Protein AF-F1LF42-F1 (afdb_monomer)

Foldseek 3Di:
DFQAAQFPRDTDPDDDDDPSNHDHDPVLVVLCVVLVDQACQAQFPRGSQHSDPSHHPVQVVLCVQQNFFAQQLPPRTSAFGDNDPVPPPDRTHHPVVVVVVVVVVVVPDPDDDDDDDDDDDDDDDDDDDDDDDDDDDDDDDDDDDDDDCPPVVVVVVVVVVVVVVVVVVVVVVVVVVVVVVVVVVVVVVVVVVVVVVVVVVVVVVVVVVVVVVVVVVVVVVVVVVVVVVVVVVVVVVVVVVD

Radius of gyration: 37.33 Å; Cα contacts (8 Å, |Δi|>4): 164; chains: 1; bounding box: 102×42×122 Å

Structure (mmCIF, N/CA/C/O backbone):
data_AF-F1LF42-F1
#
_entry.id   AF-F1LF42-F1
#
loop_
_atom_site.group_PDB
_atom_site.id
_atom_site.type_symbol
_atom_site.label_atom_id
_atom_site.label_alt_id
_atom_site.label_comp_id
_atom_site.label_asym_id
_atom_site.label_entity_id
_atom_site.label_seq_id
_atom_site.pdbx_PDB_ins_code
_atom_site.Cartn_x
_atom_site.Cartn_y
_atom_site.Cartn_z
_atom_site.occupancy
_atom_site.B_iso_or_equiv
_atom_site.auth_seq_id
_atom_site.auth_comp_id
_atom_site.auth_asym_id
_atom_site.auth_atom_id
_atom_site.pdbx_PDB_model_num
ATOM 1 N N . MET A 1 1 ? 29.988 10.144 17.363 1.00 58.31 1 MET A N 1
ATOM 2 C CA . MET A 1 1 ? 28.857 9.301 16.900 1.00 58.31 1 MET A CA 1
ATOM 3 C C . MET A 1 1 ? 28.438 9.807 15.528 1.00 58.31 1 MET A C 1
ATOM 5 O O . MET A 1 1 ? 27.981 10.940 15.426 1.00 58.31 1 MET A O 1
ATOM 9 N N . MET A 1 2 ? 28.605 9.003 14.473 1.00 70.19 2 MET A N 1
ATOM 10 C CA . MET A 1 2 ? 28.358 9.472 13.102 1.00 70.19 2 MET A CA 1
ATOM 11 C C . MET A 1 2 ? 26.888 9.856 12.891 1.00 70.19 2 MET A C 1
ATOM 13 O O . MET A 1 2 ? 25.984 9.060 13.161 1.00 70.19 2 MET A O 1
ATOM 17 N N . LYS A 1 3 ? 26.642 11.074 12.389 1.00 82.00 3 LYS A N 1
ATOM 18 C CA . LYS A 1 3 ? 25.287 11.537 12.059 1.00 82.00 3 LYS A CA 1
ATOM 19 C C . LYS A 1 3 ? 24.794 10.825 10.798 1.00 82.00 3 LYS A C 1
ATOM 21 O O . LYS A 1 3 ? 25.571 10.530 9.891 1.00 82.00 3 LYS A O 1
ATOM 26 N N . LYS A 1 4 ? 23.492 10.549 10.719 1.00 88.19 4 LYS A N 1
ATOM 27 C CA . LYS A 1 4 ? 22.859 9.935 9.541 1.00 88.19 4 LYS A CA 1
ATOM 28 C C . LYS A 1 4 ? 21.969 10.946 8.842 1.00 88.19 4 LYS A C 1
ATOM 30 O O . LYS A 1 4 ? 21.322 11.759 9.488 1.00 88.19 4 LYS A O 1
ATOM 35 N N . CYS A 1 5 ? 21.908 10.860 7.518 1.00 90.88 5 CYS A N 1
ATOM 36 C CA . CYS A 1 5 ? 20.997 11.679 6.735 1.00 90.88 5 CYS A CA 1
ATOM 37 C C . CYS A 1 5 ? 19.534 11.395 7.112 1.00 90.88 5 CYS A C 1
ATOM 39 O O . CYS A 1 5 ? 19.114 10.236 7.055 1.00 90.88 5 CYS A O 1
ATOM 41 N N . CYS A 1 6 ? 18.752 12.443 7.377 1.00 91.00 6 CYS A N 1
ATOM 42 C CA . CYS A 1 6 ? 17.324 12.350 7.700 1.00 91.00 6 CYS A CA 1
ATOM 43 C C . CYS A 1 6 ? 16.498 11.598 6.635 1.00 91.00 6 CYS A C 1
ATOM 45 O O . CYS A 1 6 ? 15.572 10.866 6.974 1.00 91.00 6 CYS A O 1
ATOM 47 N N . TYR A 1 7 ? 16.880 11.689 5.356 1.00 92.69 7 TYR A N 1
ATOM 48 C CA . TYR A 1 7 ? 16.176 11.030 4.253 1.00 92.69 7 TYR A CA 1
ATOM 49 C C . TYR A 1 7 ? 16.710 9.635 3.927 1.00 92.69 7 TYR A C 1
ATOM 51 O O . TYR A 1 7 ? 15.998 8.638 4.031 1.00 92.69 7 TYR A O 1
ATOM 59 N N . CYS A 1 8 ? 17.975 9.523 3.513 1.00 91.19 8 CYS A N 1
ATOM 60 C CA . CYS A 1 8 ? 18.510 8.260 2.991 1.00 91.19 8 CYS A CA 1
ATOM 61 C C . CYS A 1 8 ? 19.268 7.410 4.021 1.00 91.19 8 CYS A C 1
ATOM 63 O O . CYS A 1 8 ? 19.758 6.334 3.664 1.00 91.19 8 CYS A O 1
ATOM 65 N N . ARG A 1 9 ? 19.391 7.896 5.266 1.00 90.38 9 ARG A N 1
ATOM 66 C CA . ARG A 1 9 ? 20.123 7.273 6.383 1.00 90.38 9 ARG A CA 1
ATOM 67 C C . ARG A 1 9 ? 21.600 6.963 6.108 1.00 90.38 9 ARG A C 1
ATOM 69 O O . ARG A 1 9 ? 22.209 6.212 6.863 1.00 90.38 9 ARG A O 1
ATOM 76 N N . SER A 1 10 ? 22.183 7.529 5.048 1.00 87.94 10 SER A N 1
ATOM 77 C CA . SER A 1 10 ? 23.628 7.462 4.810 1.00 87.94 10 SER A CA 1
ATOM 78 C C . SER A 1 10 ? 24.384 8.150 5.942 1.00 87.94 10 SER A C 1
ATOM 80 O O . SER A 1 10 ? 23.940 9.192 6.423 1.00 87.94 10 SER A O 1
ATOM 82 N N . GLU A 1 11 ? 25.522 7.583 6.324 1.00 88.56 11 GLU A N 1
ATOM 83 C CA . GLU A 1 11 ? 26.448 8.183 7.284 1.00 88.56 11 GLU A CA 1
ATOM 84 C C . GLU A 1 11 ? 27.048 9.469 6.712 1.00 88.56 11 GLU A C 1
ATOM 86 O O . GLU A 1 11 ? 27.327 9.563 5.512 1.00 88.56 11 GLU A O 1
ATOM 91 N N . LEU A 1 12 ? 27.194 10.470 7.573 1.00 85.19 12 LEU A N 1
ATOM 92 C CA . LEU A 1 12 ? 27.744 11.775 7.253 1.00 85.19 12 LEU A CA 1
ATOM 93 C C . LEU A 1 12 ? 28.960 12.057 8.139 1.00 85.19 12 LEU A C 1
ATOM 95 O O . LEU A 1 12 ? 28.934 11.700 9.321 1.00 85.19 12 LEU A O 1
ATOM 99 N N . PRO A 1 13 ? 30.005 12.702 7.586 1.00 76.62 13 PRO A N 1
ATOM 100 C CA . PRO A 1 13 ? 31.137 13.157 8.380 1.00 76.62 13 PRO A CA 1
ATOM 101 C C . PRO A 1 13 ? 30.655 14.131 9.460 1.00 76.62 13 PRO A C 1
ATOM 103 O O . PRO A 1 13 ? 29.702 14.889 9.260 1.00 76.62 13 PRO A O 1
ATOM 106 N N . GLU A 1 14 ? 31.292 14.084 10.627 1.00 67.00 14 GLU A N 1
ATOM 107 C CA . GLU A 1 14 ? 30.945 14.938 11.760 1.00 67.00 14 GLU A CA 1
ATOM 108 C C . GLU A 1 14 ? 31.325 16.390 11.451 1.00 67.00 14 GLU A C 1
ATOM 110 O O . GLU A 1 14 ? 32.446 16.823 11.688 1.00 67.00 14 GLU A O 1
ATOM 115 N N . THR A 1 15 ? 30.391 17.165 10.899 1.00 60.66 15 THR A N 1
ATOM 116 C CA . THR A 1 15 ? 30.570 18.612 10.741 1.00 60.66 15 THR A CA 1
ATOM 117 C C . THR A 1 15 ? 29.328 19.373 11.196 1.00 60.66 15 THR A C 1
ATOM 119 O O . THR A 1 15 ? 28.244 19.192 10.641 1.00 60.66 15 THR A O 1
ATOM 122 N N . LYS A 1 16 ? 29.556 20.263 12.172 1.00 53.09 16 LYS A N 1
ATOM 123 C CA . LYS A 1 16 ? 28.692 21.313 12.747 1.00 53.09 16 LYS A CA 1
ATOM 124 C C . LYS A 1 16 ? 27.504 20.884 13.644 1.00 53.09 16 LYS A C 1
ATOM 126 O O . LYS A 1 16 ? 26.869 19.841 13.421 1.00 53.09 16 LYS A O 1
ATOM 131 N N . PRO A 1 17 ? 27.214 21.682 14.698 1.00 50.75 17 PRO A N 1
ATOM 132 C CA . PRO A 1 17 ? 26.093 21.460 15.600 1.00 50.75 17 PRO A CA 1
ATOM 133 C C . PRO A 1 17 ? 24.788 21.723 14.847 1.00 50.75 17 PRO A C 1
ATOM 135 O O . PRO A 1 17 ? 24.639 22.696 14.120 1.00 50.75 17 PRO A O 1
ATOM 138 N N . GLY A 1 18 ? 23.875 20.779 14.976 1.00 56.91 18 GLY A N 1
ATOM 139 C CA . GLY A 1 18 ? 22.596 20.724 14.287 1.00 56.91 18 GLY A CA 1
ATOM 140 C C . GLY A 1 18 ? 21.909 19.473 14.800 1.00 56.91 18 GLY A C 1
ATOM 141 O O . GLY A 1 18 ? 22.574 18.431 14.940 1.00 56.91 18 GLY A O 1
ATOM 142 N N . THR A 1 19 ? 20.641 19.598 15.177 1.00 56.69 19 THR A N 1
ATOM 143 C CA . THR A 1 19 ? 19.849 18.506 15.743 1.00 56.69 19 THR A CA 1
ATOM 144 C C . THR A 1 19 ? 19.821 17.337 14.752 1.00 56.69 19 THR A C 1
ATOM 146 O O . THR A 1 19 ? 19.829 17.522 13.534 1.00 56.69 19 THR A O 1
ATOM 149 N N . ALA A 1 20 ? 19.841 16.097 15.253 1.00 54.75 20 ALA A N 1
ATOM 150 C CA . ALA A 1 20 ? 19.916 14.893 14.414 1.00 54.75 20 ALA A CA 1
ATOM 151 C C . ALA A 1 20 ? 18.760 14.773 13.393 1.00 54.75 20 ALA A C 1
ATOM 153 O O . ALA A 1 20 ? 18.876 14.018 12.428 1.00 54.75 20 ALA A O 1
ATOM 154 N N . ALA A 1 21 ? 17.675 15.529 13.591 1.00 57.28 21 ALA A N 1
ATOM 155 C CA . ALA A 1 21 ? 16.491 15.547 12.742 1.00 57.28 21 ALA A CA 1
ATOM 156 C C . ALA A 1 21 ? 16.676 16.293 11.402 1.00 57.28 21 ALA A C 1
ATOM 158 O O . ALA A 1 21 ? 16.011 15.942 10.431 1.00 57.28 21 ALA A O 1
ATOM 159 N N . GLU A 1 22 ? 17.596 17.260 11.297 1.00 67.75 22 GLU A N 1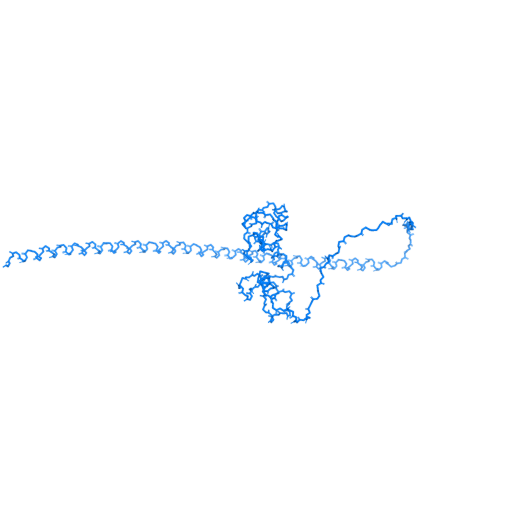
ATOM 160 C CA . GLU A 1 22 ? 17.695 18.135 10.109 1.00 67.75 22 GLU A CA 1
ATOM 161 C C . GLU A 1 22 ? 18.893 17.854 9.199 1.00 67.75 22 GLU A C 1
ATOM 163 O O . GLU A 1 22 ? 19.025 18.432 8.117 1.00 67.75 22 GLU A O 1
ATOM 168 N N . VAL A 1 23 ? 19.789 16.949 9.592 1.00 85.88 23 VAL A N 1
ATOM 169 C CA . VAL A 1 23 ? 21.026 16.747 8.836 1.00 85.88 23 VAL A CA 1
ATOM 170 C C . VAL A 1 23 ? 20.739 16.004 7.525 1.00 85.88 23 VAL A C 1
ATOM 172 O O . VAL A 1 23 ? 20.492 14.798 7.495 1.00 85.88 23 VAL A O 1
ATOM 175 N N . GLN A 1 24 ? 20.798 16.729 6.407 1.00 89.44 24 GLN A N 1
ATOM 176 C CA . GLN A 1 24 ? 20.564 16.224 5.051 1.00 89.44 24 GLN A CA 1
ATOM 177 C C . GLN A 1 24 ? 21.885 16.049 4.282 1.00 89.44 24 GLN A C 1
ATOM 179 O O . GLN A 1 24 ? 22.726 16.946 4.261 1.00 89.44 24 GLN A O 1
ATOM 184 N N . CYS A 1 25 ? 22.061 14.917 3.587 1.00 91.19 25 CYS A N 1
ATOM 185 C CA . CYS A 1 25 ? 23.231 14.694 2.731 1.00 91.19 25 CYS A CA 1
ATOM 186 C C . CYS A 1 25 ? 23.133 15.459 1.405 1.00 91.19 25 CYS A C 1
ATOM 188 O O . CYS A 1 25 ? 22.036 15.646 0.872 1.00 91.19 25 CYS A O 1
ATOM 190 N N . ASP A 1 26 ? 24.275 15.790 0.800 1.00 91.88 26 ASP A N 1
ATOM 191 C CA . ASP A 1 26 ? 24.320 16.523 -0.475 1.00 91.88 26 ASP A CA 1
ATOM 192 C C . ASP A 1 26 ? 23.581 15.807 -1.604 1.00 91.88 26 ASP A C 1
ATOM 194 O O . ASP A 1 26 ? 22.984 16.445 -2.469 1.00 91.88 26 ASP A O 1
ATOM 198 N N . LYS A 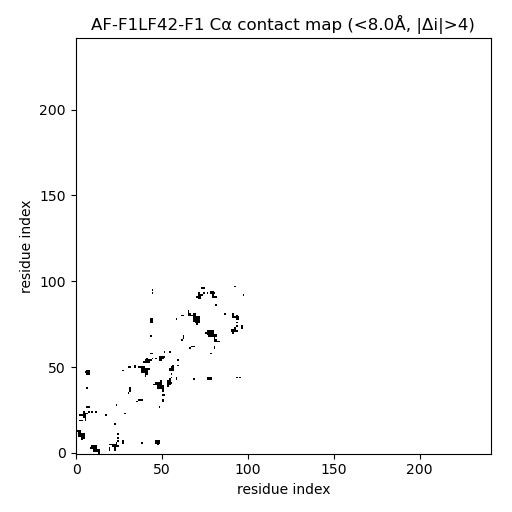1 27 ? 23.551 14.469 -1.585 1.00 92.00 27 LYS A N 1
ATOM 199 C CA . LYS A 1 27 ? 22.787 13.696 -2.570 1.00 92.00 27 LYS A CA 1
ATOM 200 C C . LYS A 1 27 ? 21.286 13.947 -2.446 1.00 92.00 27 LYS A C 1
ATOM 202 O O . LYS A 1 27 ? 20.609 14.089 -3.459 1.00 92.00 27 LYS A O 1
ATOM 207 N N . CYS A 1 28 ? 20.763 14.010 -1.224 1.00 93.00 28 CYS A N 1
ATOM 208 C CA . CYS A 1 28 ? 19.355 14.315 -1.020 1.00 93.00 28 CYS A CA 1
ATOM 209 C C . CYS A 1 28 ? 19.053 15.797 -1.258 1.00 93.00 28 CYS A C 1
ATOM 211 O O . CYS A 1 28 ? 17.999 16.076 -1.813 1.00 93.00 28 CYS A O 1
ATOM 213 N N . LYS A 1 29 ? 19.978 16.718 -0.944 1.00 92.88 29 LYS A N 1
ATOM 214 C CA . LYS A 1 29 ? 19.849 18.144 -1.305 1.00 92.88 29 LYS A CA 1
ATOM 215 C C . LYS A 1 29 ? 19.716 18.326 -2.817 1.00 92.88 29 LYS A C 1
ATOM 217 O O . LYS A 1 29 ? 18.785 18.963 -3.294 1.00 92.88 29 LYS A O 1
ATOM 222 N N . LYS A 1 30 ? 20.600 17.682 -3.589 1.00 93.62 30 LYS A N 1
ATOM 223 C CA . LYS A 1 30 ? 20.549 17.690 -5.061 1.00 93.62 30 LYS A CA 1
ATOM 224 C C . LYS A 1 30 ? 19.258 17.077 -5.602 1.00 93.62 30 LYS A C 1
ATOM 226 O O . LYS A 1 30 ? 18.727 17.570 -6.589 1.00 93.62 30 LYS A O 1
ATOM 231 N N . ASN A 1 31 ? 18.744 16.022 -4.969 1.00 93.50 31 ASN A N 1
ATOM 232 C CA . ASN A 1 31 ? 17.464 15.440 -5.368 1.00 93.50 31 ASN A CA 1
ATOM 233 C C . ASN A 1 31 ? 16.296 16.397 -5.093 1.00 93.50 31 ASN A C 1
ATOM 235 O O . ASN A 1 31 ? 15.478 16.583 -5.983 1.00 93.50 31 ASN A O 1
ATOM 239 N N . GLU A 1 32 ? 16.226 17.037 -3.923 1.00 92.62 32 GLU A N 1
ATOM 240 C CA . GLU A 1 32 ? 15.188 18.046 -3.655 1.00 92.62 32 GLU A CA 1
ATOM 241 C C . GLU A 1 32 ? 15.216 19.174 -4.685 1.00 92.62 32 GLU A C 1
ATOM 243 O O . GLU A 1 32 ? 14.173 19.513 -5.237 1.00 92.62 32 GLU A O 1
ATOM 248 N N . ALA A 1 33 ? 16.406 19.687 -5.014 1.00 92.88 33 ALA A N 1
ATOM 249 C CA . ALA A 1 33 ? 16.566 20.716 -6.038 1.00 92.88 33 ALA A CA 1
ATOM 250 C C . ALA A 1 33 ? 16.142 20.226 -7.434 1.00 92.88 33 ALA A C 1
ATOM 252 O O . ALA A 1 33 ? 15.447 20.933 -8.160 1.00 92.88 33 ALA A O 1
ATOM 253 N N . LYS A 1 34 ? 16.520 18.997 -7.808 1.00 93.25 34 LYS A N 1
ATOM 254 C CA . LYS A 1 34 ? 16.202 18.415 -9.120 1.00 93.25 34 LYS A CA 1
ATOM 255 C C . LYS A 1 34 ? 14.708 18.147 -9.295 1.00 93.25 34 LYS A C 1
ATOM 257 O O . LYS A 1 34 ? 14.159 18.448 -10.348 1.00 93.25 34 LYS A O 1
ATOM 262 N N . TYR A 1 35 ? 14.070 17.548 -8.292 1.00 91.19 35 TYR A N 1
ATOM 263 C CA . TYR A 1 35 ? 12.663 17.141 -8.354 1.00 91.19 35 TYR A CA 1
ATOM 264 C C . TYR A 1 35 ? 11.708 18.214 -7.813 1.00 91.19 35 TYR A C 1
ATOM 266 O O . TYR A 1 35 ? 10.501 17.997 -7.813 1.00 91.19 35 TYR A O 1
ATOM 274 N N . LYS A 1 36 ? 12.246 19.354 -7.354 1.00 90.94 36 LYS A N 1
ATOM 275 C CA . LYS A 1 36 ? 11.518 20.532 -6.855 1.00 90.94 36 LYS A CA 1
ATOM 276 C C . LYS A 1 36 ? 10.430 20.192 -5.826 1.00 90.94 36 LYS A C 1
ATOM 278 O O . LYS A 1 36 ? 9.369 20.805 -5.810 1.00 90.94 36 LYS A O 1
ATOM 283 N N . ARG A 1 37 ? 10.681 19.194 -4.972 1.00 86.94 37 ARG A N 1
ATOM 284 C CA . ARG A 1 37 ? 9.720 18.716 -3.967 1.00 86.94 37 ARG A CA 1
ATOM 285 C C . ARG A 1 37 ? 10.407 18.142 -2.736 1.00 86.94 37 ARG A C 1
ATOM 287 O O . ARG A 1 37 ? 11.504 17.586 -2.834 1.00 86.94 37 ARG A O 1
ATOM 294 N N . LYS A 1 38 ? 9.713 18.198 -1.596 1.00 90.25 38 LYS A N 1
ATOM 295 C CA . LYS A 1 38 ? 10.085 17.433 -0.401 1.00 90.25 38 LYS A CA 1
ATOM 296 C C . LYS A 1 38 ? 9.796 15.941 -0.617 1.00 90.25 38 LYS A C 1
ATOM 298 O O . LYS A 1 38 ? 8.789 15.600 -1.243 1.00 90.25 38 LYS A O 1
ATOM 303 N N . PRO A 1 39 ? 10.683 15.034 -0.172 1.00 94.06 39 PRO A N 1
ATOM 304 C CA . PRO A 1 39 ? 10.478 13.609 -0.372 1.00 94.06 39 PRO A CA 1
ATOM 305 C C . PRO A 1 39 ? 9.337 13.087 0.500 1.00 94.06 39 PRO A C 1
ATOM 307 O O . PRO A 1 39 ? 9.243 13.416 1.679 1.00 94.06 39 PRO A O 1
ATOM 310 N N . THR A 1 40 ? 8.527 12.200 -0.067 1.00 95.56 40 THR A N 1
ATOM 311 C CA . THR A 1 40 ? 7.565 11.393 0.693 1.00 95.56 40 THR A CA 1
ATOM 312 C C . THR A 1 40 ? 8.212 10.079 1.153 1.00 95.56 40 THR A C 1
ATOM 314 O O . THR A 1 40 ? 9.424 9.866 1.001 1.00 95.56 40 THR A O 1
ATOM 317 N N . VAL A 1 41 ? 7.425 9.171 1.730 1.00 96.00 41 VAL A N 1
ATOM 318 C CA . VAL A 1 41 ? 7.887 7.832 2.117 1.00 96.00 41 VAL A CA 1
ATOM 319 C C . VAL A 1 41 ? 7.973 6.924 0.888 1.00 96.00 41 VAL A C 1
ATOM 321 O O . VAL A 1 41 ? 7.048 6.838 0.088 1.00 96.00 41 VAL A O 1
ATOM 324 N N . CYS A 1 42 ? 9.104 6.239 0.725 1.00 96.00 42 CYS A N 1
ATOM 325 C CA . CYS A 1 42 ? 9.316 5.278 -0.354 1.00 96.00 42 CYS A CA 1
ATOM 326 C C . CYS A 1 42 ? 8.456 4.028 -0.152 1.00 96.00 42 CYS A C 1
ATOM 328 O O . CYS A 1 42 ? 8.603 3.355 0.866 1.00 96.00 42 CYS A O 1
ATOM 330 N N . MET A 1 43 ? 7.664 3.652 -1.157 1.00 95.75 43 MET A N 1
ATOM 331 C CA . MET A 1 43 ? 6.791 2.473 -1.102 1.00 95.75 43 MET A CA 1
ATOM 332 C C . MET A 1 43 ? 7.540 1.146 -0.871 1.00 95.75 43 MET A C 1
ATOM 334 O O . MET A 1 43 ? 6.956 0.200 -0.356 1.00 95.75 43 MET A O 1
ATOM 338 N N . TYR A 1 44 ? 8.830 1.064 -1.229 1.00 95.75 44 TYR A N 1
ATOM 339 C CA . TYR A 1 44 ? 9.634 -0.152 -1.049 1.00 95.75 44 TYR A CA 1
ATOM 340 C C . TYR A 1 44 ? 10.429 -0.126 0.253 1.00 95.75 44 TYR A C 1
ATOM 342 O O . TYR A 1 44 ? 10.210 -0.937 1.148 1.00 95.75 44 TYR A O 1
ATOM 350 N N . CYS A 1 45 ? 11.381 0.803 0.376 1.00 94.00 45 CYS A N 1
ATOM 351 C CA . CYS A 1 45 ? 12.299 0.816 1.516 1.00 94.00 45 CYS A CA 1
ATOM 352 C C . CYS A 1 45 ? 11.805 1.621 2.725 1.00 94.00 45 CYS A C 1
ATOM 354 O O . CYS A 1 45 ? 12.542 1.710 3.704 1.00 94.00 45 CYS A O 1
ATOM 356 N N . GLN A 1 46 ? 10.623 2.242 2.641 1.00 95.06 46 GLN A N 1
ATOM 357 C CA . GLN A 1 46 ? 9.990 3.053 3.693 1.00 95.06 46 GLN A CA 1
ATOM 358 C C . GLN A 1 46 ? 10.840 4.216 4.233 1.00 95.06 46 GLN A C 1
ATOM 360 O O . GLN A 1 46 ? 10.540 4.807 5.265 1.00 95.06 46 GLN A O 1
ATOM 365 N N . LEU A 1 47 ? 11.907 4.591 3.526 1.00 93.75 47 LEU A N 1
ATOM 366 C CA . LEU A 1 47 ? 12.670 5.791 3.848 1.00 93.75 47 LEU A CA 1
ATOM 367 C C . LEU A 1 47 ? 11.900 7.038 3.399 1.00 93.75 47 LEU A C 1
ATOM 369 O O . LEU A 1 47 ? 11.319 6.995 2.309 1.00 93.75 47 LEU A O 1
ATOM 373 N N . PRO A 1 48 ? 11.967 8.158 4.144 1.00 94.88 48 PRO A N 1
ATOM 374 C CA . PRO A 1 48 ? 11.423 9.450 3.724 1.00 94.88 48 PRO A CA 1
ATOM 375 C C . PRO A 1 48 ? 12.311 10.061 2.628 1.00 94.88 48 PRO A C 1
ATOM 377 O O . PRO A 1 48 ? 12.969 11.073 2.802 1.00 94.88 48 PRO A O 1
ATOM 380 N N . ALA A 1 49 ? 12.442 9.368 1.503 1.00 95.00 49 ALA A N 1
ATOM 381 C CA . ALA A 1 49 ? 13.366 9.690 0.423 1.00 95.00 49 ALA A CA 1
ATOM 382 C C . ALA A 1 49 ? 12.722 9.473 -0.951 1.00 95.00 49 ALA A C 1
ATOM 384 O O . ALA A 1 49 ? 13.438 9.260 -1.931 1.00 95.00 49 ALA A O 1
ATOM 385 N N . ALA A 1 50 ? 11.390 9.454 -1.036 1.00 96.12 50 ALA A N 1
ATOM 386 C CA . ALA A 1 50 ? 10.673 9.282 -2.288 1.00 96.12 50 ALA A CA 1
ATOM 387 C C . ALA A 1 50 ? 10.623 10.588 -3.080 1.00 96.12 50 ALA A C 1
ATOM 389 O O . ALA A 1 50 ? 9.746 11.434 -2.895 1.00 96.12 50 ALA A O 1
ATOM 390 N N . PHE A 1 51 ? 11.589 10.740 -3.979 1.00 93.31 51 PHE A N 1
ATOM 391 C CA . PHE A 1 51 ? 11.705 11.910 -4.845 1.00 93.31 51 PHE A CA 1
ATOM 392 C C . PHE A 1 51 ? 11.009 11.730 -6.202 1.00 93.31 51 PHE A C 1
ATOM 394 O O . PHE A 1 51 ? 10.735 12.724 -6.860 1.00 93.31 51 PHE A O 1
ATOM 401 N N . LEU A 1 52 ? 10.721 10.488 -6.610 1.00 87.56 52 LEU A N 1
ATOM 402 C CA . LEU A 1 52 ? 10.177 10.153 -7.927 1.00 87.56 52 LEU A CA 1
ATOM 403 C C . LEU A 1 52 ? 9.158 9.014 -7.793 1.00 87.56 52 LEU A C 1
ATOM 405 O O . LEU A 1 52 ? 9.509 7.964 -7.263 1.00 87.56 52 LEU A O 1
ATOM 409 N N . ASP A 1 53 ? 7.916 9.221 -8.233 1.00 86.75 53 ASP A N 1
ATOM 410 C CA . ASP A 1 53 ? 6.862 8.191 -8.325 1.00 86.75 53 ASP A CA 1
ATOM 411 C C . ASP A 1 53 ? 6.702 7.317 -7.070 1.00 86.75 53 ASP A C 1
ATOM 413 O O . ASP A 1 53 ? 6.697 6.088 -7.129 1.00 86.75 53 ASP A O 1
ATOM 417 N N . ASN A 1 54 ? 6.635 7.954 -5.895 1.00 93.94 54 ASN A N 1
ATOM 418 C CA . ASN A 1 54 ? 6.532 7.288 -4.585 1.00 93.94 54 ASN A CA 1
ATOM 419 C C . ASN A 1 54 ? 7.689 6.312 -4.269 1.00 93.94 54 ASN A C 1
ATOM 421 O O . ASN A 1 54 ? 7.616 5.514 -3.334 1.00 93.94 54 ASN A O 1
ATOM 425 N N . LYS A 1 55 ? 8.799 6.399 -5.007 1.00 95.00 55 LYS A N 1
ATOM 426 C CA . LYS A 1 55 ? 10.012 5.594 -4.848 1.00 95.00 55 LYS A CA 1
ATOM 427 C C . LYS A 1 55 ? 11.208 6.501 -4.578 1.00 95.00 55 LYS A C 1
ATOM 429 O O . LYS A 1 55 ? 11.322 7.629 -5.063 1.00 95.00 55 LYS A O 1
ATOM 434 N N . CYS A 1 56 ? 12.157 6.012 -3.785 1.00 94.75 56 CYS A N 1
ATOM 435 C CA . CYS A 1 56 ? 13.443 6.689 -3.673 1.00 94.75 56 CYS A CA 1
ATOM 436 C C . CYS A 1 56 ? 14.284 6.458 -4.931 1.00 94.75 56 CYS A C 1
ATOM 438 O O . CYS A 1 56 ? 14.145 5.432 -5.595 1.00 94.75 56 CYS A O 1
ATOM 440 N N . VAL A 1 57 ? 15.205 7.379 -5.233 1.00 93.31 57 VAL A N 1
ATOM 441 C CA . VAL A 1 57 ? 16.049 7.301 -6.444 1.00 93.31 57 VAL A CA 1
ATOM 442 C C . VAL A 1 57 ? 16.808 5.971 -6.534 1.00 93.31 57 VAL A C 1
ATOM 444 O O . VAL A 1 57 ? 16.957 5.421 -7.619 1.00 93.31 57 VAL A O 1
ATOM 447 N N . TRP A 1 58 ? 17.260 5.423 -5.398 1.00 93.12 58 TRP A N 1
ATOM 448 C CA . TRP A 1 58 ? 17.932 4.120 -5.378 1.00 93.12 58 TRP A CA 1
ATOM 449 C C . TRP A 1 58 ? 16.985 2.976 -5.752 1.00 93.12 58 TRP A C 1
ATOM 451 O O . TRP A 1 58 ? 17.327 2.179 -6.614 1.00 93.12 58 TRP A O 1
ATOM 461 N N . CYS A 1 59 ? 15.797 2.927 -5.145 1.00 94.81 59 CYS A N 1
ATOM 462 C CA . CYS A 1 59 ? 14.791 1.907 -5.433 1.00 94.81 59 CYS A CA 1
ATOM 463 C C . CYS A 1 59 ? 14.320 1.968 -6.891 1.00 94.81 59 CYS A C 1
ATOM 465 O O . CYS A 1 59 ? 14.259 0.937 -7.544 1.00 94.81 59 CYS A O 1
ATOM 467 N N . CYS A 1 60 ? 14.062 3.171 -7.412 1.00 94.81 60 CYS A N 1
ATOM 468 C CA . CYS A 1 60 ? 13.687 3.385 -8.810 1.00 94.81 60 CYS A CA 1
ATOM 469 C C . CYS A 1 60 ? 14.774 2.878 -9.775 1.00 94.81 60 CYS A C 1
ATOM 471 O O . CYS A 1 60 ? 14.488 2.158 -10.727 1.00 94.81 60 CYS A O 1
ATOM 473 N N . TYR A 1 61 ? 16.044 3.203 -9.504 1.00 94.25 61 TYR A N 1
ATOM 474 C CA . TYR A 1 61 ? 17.160 2.717 -10.317 1.00 94.25 61 TYR A CA 1
ATOM 475 C C . TYR A 1 61 ? 17.328 1.195 -10.230 1.00 94.25 61 TYR A C 1
ATOM 477 O O . TYR A 1 61 ? 17.538 0.538 -11.247 1.00 94.25 61 TYR A O 1
ATOM 485 N N . SER A 1 62 ? 17.252 0.631 -9.022 1.00 94.12 62 SER A N 1
ATOM 486 C CA . SER A 1 62 ? 17.386 -0.809 -8.813 1.00 94.12 62 SER A CA 1
ATOM 487 C C . SER A 1 62 ? 16.272 -1.590 -9.490 1.00 94.12 62 SER A C 1
ATOM 489 O O . SER A 1 62 ? 16.572 -2.608 -10.094 1.00 94.12 62 SER A O 1
ATOM 491 N N . GLU A 1 63 ? 15.038 -1.097 -9.459 1.00 94.19 63 GLU A N 1
ATOM 492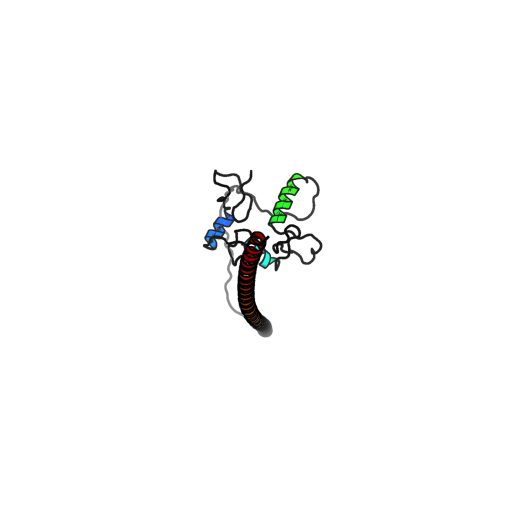 C CA . GLU A 1 63 ? 13.918 -1.726 -10.154 1.00 94.19 63 GLU A CA 1
ATOM 493 C C . GLU A 1 63 ? 14.111 -1.727 -11.670 1.00 94.19 63 GLU A C 1
ATOM 495 O O . GLU A 1 63 ? 13.969 -2.760 -12.314 1.00 94.19 63 GLU A O 1
ATOM 500 N N . ARG A 1 64 ? 14.522 -0.590 -12.244 1.00 93.69 64 ARG A N 1
ATOM 501 C CA . ARG A 1 64 ? 14.784 -0.489 -13.685 1.00 93.69 64 ARG A CA 1
ATOM 502 C C . ARG A 1 64 ? 15.904 -1.420 -14.141 1.00 93.69 64 ARG A C 1
ATOM 504 O O . ARG A 1 64 ? 15.842 -1.954 -15.238 1.00 93.69 64 ARG A O 1
ATOM 511 N N . LYS A 1 65 ? 16.949 -1.568 -13.323 1.00 93.69 65 LYS A N 1
ATOM 512 C CA . LYS A 1 65 ? 18.127 -2.365 -13.679 1.00 93.69 65 LYS A CA 1
ATOM 513 C C . LYS A 1 65 ? 17.947 -3.860 -13.414 1.00 93.69 65 LYS A C 1
ATOM 515 O O . LYS A 1 65 ? 18.452 -4.667 -14.180 1.00 93.69 65 LYS A O 1
ATOM 520 N N . ASN A 1 66 ? 17.303 -4.208 -12.306 1.00 92.00 66 ASN A N 1
ATOM 521 C CA . ASN A 1 66 ? 17.296 -5.567 -11.763 1.00 92.00 66 ASN A CA 1
ATOM 522 C C . ASN A 1 66 ? 15.896 -6.209 -11.765 1.00 92.00 66 ASN A C 1
ATOM 524 O O . ASN A 1 66 ? 15.766 -7.374 -11.407 1.00 92.00 66 ASN A O 1
ATOM 528 N N . GLY A 1 67 ? 14.847 -5.464 -12.115 1.00 91.88 67 GLY A N 1
ATOM 529 C CA . GLY A 1 67 ? 13.464 -5.932 -12.058 1.00 91.88 67 GLY A CA 1
ATOM 530 C C . GLY A 1 67 ? 12.766 -5.664 -10.716 1.00 91.88 67 GLY A C 1
ATOM 531 O O . GLY A 1 67 ? 13.299 -4.961 -9.851 1.00 91.88 67 GLY A O 1
ATOM 532 N N . PRO A 1 68 ? 11.538 -6.186 -10.539 1.00 92.94 68 PRO A N 1
ATOM 533 C CA . PRO A 1 68 ? 10.692 -5.873 -9.391 1.00 92.94 68 PRO A CA 1
ATOM 534 C C . PRO A 1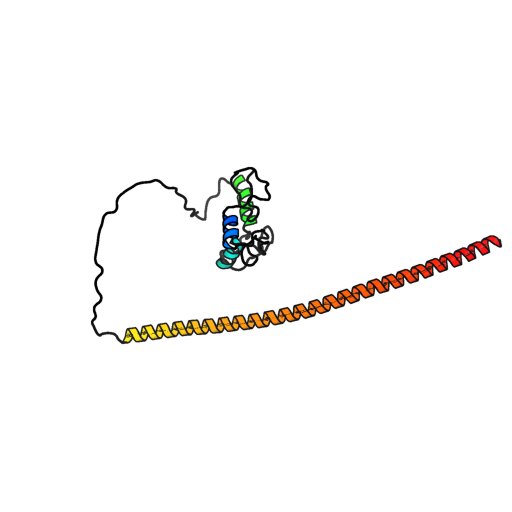 68 ? 11.329 -6.303 -8.058 1.00 92.94 68 PRO A C 1
ATOM 536 O O . PRO A 1 68 ? 12.061 -7.295 -8.001 1.00 92.94 68 PRO A O 1
ATOM 539 N N . PRO A 1 69 ? 11.051 -5.583 -6.956 1.00 95.31 69 PRO A N 1
ATOM 540 C CA . PRO A 1 69 ? 11.606 -5.935 -5.661 1.00 95.31 69 PRO A CA 1
ATOM 541 C C . PRO A 1 69 ? 10.975 -7.212 -5.095 1.00 95.31 69 PRO A C 1
ATOM 543 O O . PRO A 1 69 ? 9.765 -7.426 -5.169 1.00 95.31 69 PRO A O 1
ATOM 546 N N . VAL A 1 70 ? 11.797 -8.006 -4.416 1.00 94.50 70 VAL A N 1
ATOM 547 C CA . VAL A 1 70 ? 11.391 -9.170 -3.624 1.00 94.50 70 VAL A CA 1
ATOM 548 C C . VAL A 1 70 ? 11.548 -8.895 -2.125 1.00 94.50 70 VAL A C 1
ATOM 550 O O . VAL A 1 70 ? 12.108 -7.871 -1.707 1.00 94.50 70 VAL A O 1
ATOM 553 N N . ALA A 1 71 ? 11.021 -9.800 -1.299 1.00 95.69 71 ALA A N 1
ATOM 554 C CA . ALA A 1 71 ? 11.112 -9.702 0.152 1.00 95.69 71 ALA A CA 1
ATOM 555 C C . ALA A 1 71 ? 12.572 -9.796 0.629 1.00 95.69 71 ALA A C 1
ATOM 557 O O . ALA A 1 71 ? 13.314 -10.702 0.259 1.00 95.69 71 ALA A O 1
ATOM 558 N N . CYS A 1 72 ? 12.979 -8.856 1.478 1.00 94.94 72 CYS A N 1
ATOM 559 C CA . CYS A 1 72 ? 14.264 -8.887 2.163 1.00 94.94 72 CYS A CA 1
ATOM 560 C C . CYS A 1 72 ? 14.314 -10.062 3.145 1.00 94.94 72 CYS A C 1
ATOM 562 O O . CYS A 1 72 ? 13.429 -10.187 3.990 1.00 94.94 72 CYS A O 1
ATOM 564 N N . ALA A 1 73 ? 15.378 -10.863 3.118 1.00 94.38 73 ALA A N 1
ATOM 565 C CA . ALA A 1 73 ? 15.528 -11.999 4.025 1.00 94.38 73 ALA A CA 1
ATOM 566 C C . ALA A 1 73 ? 15.516 -11.585 5.512 1.00 94.38 73 ALA A C 1
ATOM 568 O O . ALA A 1 73 ? 14.958 -12.313 6.332 1.00 94.38 73 ALA A O 1
ATOM 569 N N . GLN A 1 74 ? 16.046 -10.397 5.840 1.00 94.38 74 GLN A N 1
ATOM 570 C CA . GLN A 1 74 ? 16.152 -9.894 7.215 1.00 94.38 74 GLN A CA 1
ATOM 571 C C . GLN A 1 74 ? 14.911 -9.114 7.679 1.00 94.38 74 GLN A C 1
ATOM 573 O O . GLN A 1 74 ? 14.303 -9.483 8.674 1.00 94.38 74 GLN A O 1
ATOM 578 N N . CYS A 1 75 ? 14.509 -8.046 6.980 1.00 94.56 75 CYS A N 1
ATOM 579 C CA . CYS A 1 75 ? 13.401 -7.182 7.428 1.00 94.56 75 CYS A CA 1
ATOM 580 C C . CYS A 1 75 ? 12.046 -7.474 6.770 1.00 94.56 75 CYS A C 1
ATOM 582 O O . CYS A 1 75 ? 11.083 -6.759 7.029 1.00 94.56 75 CYS A O 1
ATOM 584 N N . LYS A 1 76 ? 11.975 -8.461 5.869 1.00 95.25 76 LYS A N 1
ATOM 585 C CA . LYS A 1 76 ? 10.772 -8.893 5.130 1.00 95.25 76 LYS A CA 1
ATOM 586 C C . LYS A 1 76 ? 10.108 -7.852 4.214 1.00 95.25 76 LYS A C 1
ATOM 588 O O . LYS A 1 76 ? 9.239 -8.212 3.427 1.00 95.25 76 LYS A O 1
ATOM 593 N N . LEU A 1 77 ? 10.561 -6.596 4.205 1.00 94.88 77 LEU A N 1
ATOM 594 C CA . LEU A 1 77 ? 10.096 -5.580 3.253 1.00 94.88 77 LEU A CA 1
ATOM 595 C C . LEU A 1 77 ? 10.384 -5.986 1.801 1.00 94.88 77 LEU A C 1
ATOM 597 O O . LEU A 1 77 ? 11.485 -6.455 1.499 1.00 94.88 77 LEU A O 1
ATOM 601 N N . LYS A 1 78 ? 9.436 -5.720 0.891 1.00 95.81 78 LYS A N 1
ATOM 602 C CA . LYS A 1 78 ? 9.601 -5.857 -0.570 1.00 95.81 78 LYS A CA 1
ATOM 603 C C . LYS A 1 78 ? 10.515 -4.752 -1.117 1.00 95.81 78 LYS A C 1
ATOM 605 O O . LYS A 1 78 ? 10.064 -3.792 -1.732 1.00 95.81 78 LYS A O 1
ATOM 610 N N . ALA A 1 79 ? 11.808 -4.851 -0.816 1.00 95.62 79 ALA A N 1
ATOM 611 C CA . ALA A 1 79 ? 12.818 -3.831 -1.114 1.00 95.62 79 ALA A CA 1
ATOM 612 C C . ALA A 1 79 ? 14.203 -4.416 -1.445 1.00 95.62 79 ALA A C 1
ATOM 614 O O . ALA A 1 79 ? 15.210 -3.697 -1.417 1.00 95.62 79 ALA A O 1
ATOM 615 N N . ALA A 1 80 ? 14.277 -5.724 -1.684 1.00 94.81 80 ALA A N 1
ATOM 616 C CA . ALA A 1 80 ? 15.484 -6.414 -2.108 1.00 94.81 80 ALA A CA 1
ATOM 617 C C . ALA A 1 80 ? 15.430 -6.641 -3.626 1.00 94.81 80 ALA A C 1
ATOM 619 O O . ALA A 1 80 ? 14.374 -6.954 -4.158 1.00 94.81 80 ALA A O 1
ATOM 620 N N . PHE A 1 81 ? 16.546 -6.452 -4.331 1.00 93.75 81 PHE A N 1
ATOM 621 C CA . PHE A 1 81 ? 16.582 -6.471 -5.800 1.00 93.75 81 PHE A CA 1
ATOM 622 C C . PHE A 1 81 ? 17.584 -7.529 -6.286 1.00 93.75 81 PHE A C 1
ATOM 624 O O . PHE A 1 81 ? 18.790 -7.315 -6.098 1.00 93.75 81 PHE A O 1
ATOM 631 N N . PRO A 1 82 ? 17.125 -8.664 -6.851 1.00 88.50 82 PRO A N 1
ATOM 632 C CA . PRO A 1 82 ? 18.000 -9.744 -7.309 1.00 88.50 82 PRO A CA 1
ATOM 633 C C . PRO A 1 82 ? 18.842 -9.273 -8.495 1.00 88.50 82 PRO A C 1
ATOM 635 O O . PRO A 1 82 ? 18.298 -8.787 -9.474 1.00 88.50 82 PRO A O 1
ATOM 638 N N . LYS A 1 83 ? 20.171 -9.380 -8.420 1.00 82.62 83 LYS A N 1
ATOM 639 C CA . LYS A 1 83 ? 21.050 -8.940 -9.522 1.00 82.62 83 LYS A CA 1
ATOM 640 C C . LYS A 1 83 ? 21.224 -9.988 -10.616 1.00 82.62 83 LYS A C 1
ATOM 642 O O . LYS A 1 83 ? 21.592 -9.629 -11.726 1.00 82.62 83 LYS A O 1
ATOM 647 N N . ASP A 1 84 ? 21.031 -11.254 -10.269 1.00 76.81 84 ASP A N 1
ATOM 648 C CA . ASP A 1 84 ? 21.307 -12.387 -11.138 1.00 76.81 84 ASP A CA 1
ATOM 649 C C . ASP A 1 84 ? 20.283 -13.497 -10.846 1.00 76.81 84 ASP A C 1
ATOM 651 O O . ASP A 1 84 ? 20.143 -13.885 -9.678 1.00 76.81 84 ASP A O 1
ATOM 655 N N . PRO A 1 85 ? 19.560 -14.003 -11.862 1.00 64.75 85 PRO A N 1
ATOM 656 C CA . PRO A 1 85 ? 18.647 -15.131 -11.713 1.00 64.75 85 PRO A CA 1
ATOM 657 C C . PRO A 1 85 ? 19.314 -16.406 -11.187 1.00 64.75 85 PRO A C 1
ATOM 659 O O . PRO A 1 85 ? 18.611 -17.246 -10.635 1.00 64.75 85 PRO A O 1
ATOM 662 N N . SER A 1 86 ? 20.633 -16.559 -11.339 1.00 69.31 86 SER A N 1
ATOM 663 C CA . SER A 1 86 ? 21.391 -17.734 -10.888 1.00 69.31 86 SER A CA 1
ATOM 664 C C . SER A 1 86 ? 21.702 -17.733 -9.387 1.00 69.31 86 SER A C 1
ATOM 666 O O . SER A 1 86 ? 21.982 -18.782 -8.818 1.00 69.31 86 SER A O 1
ATOM 668 N N . GLN A 1 87 ? 21.609 -16.588 -8.700 1.00 65.44 87 GLN A N 1
ATOM 669 C CA . GLN A 1 87 ? 21.916 -16.479 -7.265 1.00 65.44 87 GLN A CA 1
ATOM 670 C C . GLN A 1 87 ? 20.675 -16.604 -6.371 1.00 65.44 87 GLN A C 1
ATOM 672 O O . GLN A 1 87 ? 20.537 -15.868 -5.390 1.00 65.44 87 GLN A O 1
ATOM 677 N N . ARG A 1 88 ? 19.759 -17.524 -6.701 1.00 62.03 88 ARG A N 1
ATOM 678 C CA . ARG A 1 88 ? 18.505 -17.712 -5.945 1.00 62.03 88 ARG A CA 1
ATOM 679 C C . ARG A 1 88 ? 18.712 -18.271 -4.539 1.00 62.03 88 ARG A C 1
ATOM 681 O O . ARG A 1 88 ? 17.901 -17.980 -3.668 1.00 62.03 88 ARG A O 1
ATOM 688 N N . ASP A 1 89 ? 19.811 -18.985 -4.307 1.00 69.19 89 ASP A N 1
ATOM 689 C CA . ASP A 1 89 ? 20.034 -19.700 -3.044 1.00 69.19 89 ASP A CA 1
ATOM 690 C C . ASP A 1 89 ? 20.643 -18.831 -1.935 1.00 69.19 89 ASP A C 1
ATOM 692 O O . ASP A 1 89 ? 20.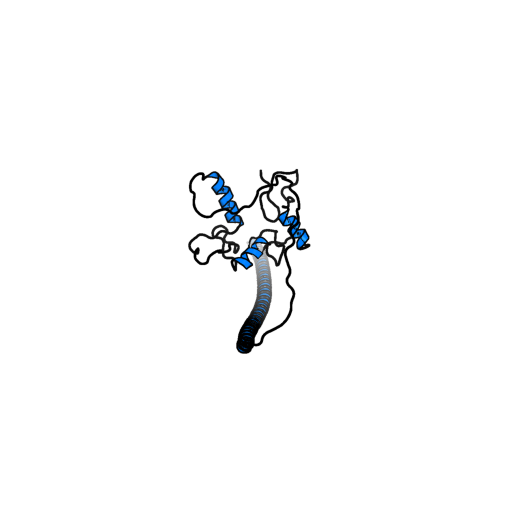743 -19.255 -0.785 1.00 69.19 89 ASP A O 1
ATOM 696 N N . LYS A 1 90 ? 21.051 -17.591 -2.242 1.00 78.12 90 LYS A N 1
ATOM 697 C CA . LYS A 1 90 ? 21.619 -16.682 -1.238 1.00 78.12 90 LYS A CA 1
ATOM 698 C C . LYS A 1 90 ? 20.537 -15.783 -0.638 1.00 78.12 90 LYS A C 1
ATOM 700 O O . LYS A 1 90 ? 19.764 -15.178 -1.385 1.00 78.12 90 LYS A O 1
ATOM 705 N N . PRO A 1 91 ? 20.512 -15.601 0.697 1.00 86.75 91 PRO A N 1
ATOM 706 C CA . PRO A 1 91 ? 19.554 -14.714 1.344 1.00 86.75 91 PRO A CA 1
ATOM 707 C C . PRO A 1 91 ? 19.727 -13.282 0.831 1.00 86.75 91 PRO A C 1
ATOM 709 O O . PRO A 1 91 ? 20.739 -12.619 1.073 1.00 86.75 91 PRO A O 1
ATOM 712 N N . LEU A 1 92 ? 18.720 -12.789 0.111 1.00 91.56 92 LEU A N 1
ATOM 713 C CA . LEU A 1 92 ? 18.776 -11.471 -0.503 1.00 91.56 92 LEU A CA 1
ATOM 714 C C . LEU A 1 92 ? 18.356 -10.383 0.492 1.00 91.56 92 LEU A C 1
ATOM 716 O O . LEU A 1 92 ? 17.249 -10.390 1.033 1.00 91.56 92 LEU A O 1
ATOM 720 N N . LEU A 1 93 ? 19.232 -9.404 0.710 1.00 93.31 93 LEU A N 1
ATOM 721 C CA . LEU A 1 93 ? 18.999 -8.296 1.636 1.00 93.31 93 LEU A CA 1
ATOM 722 C C . LEU A 1 93 ? 18.653 -6.999 0.897 1.00 93.31 93 LEU A C 1
ATOM 724 O O . LEU A 1 93 ? 19.219 -6.681 -0.151 1.00 93.31 93 LEU A O 1
ATOM 728 N N . CYS A 1 94 ? 17.761 -6.194 1.480 1.00 94.19 94 CYS A N 1
ATOM 729 C CA . CYS A 1 94 ? 17.551 -4.819 1.035 1.00 94.19 94 CYS A CA 1
ATOM 730 C C . CYS A 1 94 ? 18.789 -3.960 1.341 1.00 94.19 94 CYS A C 1
ATOM 732 O O . CYS A 1 94 ? 19.629 -4.314 2.174 1.00 94.19 94 CYS A O 1
ATOM 734 N N . ARG A 1 95 ? 18.893 -2.775 0.723 1.00 91.75 95 ARG A N 1
ATOM 735 C CA . ARG A 1 95 ? 20.046 -1.879 0.930 1.00 91.75 95 ARG A CA 1
ATOM 736 C C . ARG A 1 95 ? 20.287 -1.533 2.397 1.00 91.75 95 ARG A C 1
ATOM 738 O O . ARG A 1 95 ? 21.440 -1.411 2.795 1.00 91.75 95 ARG A O 1
ATOM 745 N N . MET A 1 96 ? 19.225 -1.336 3.180 1.00 91.44 96 MET A N 1
ATOM 746 C CA . MET A 1 96 ? 19.358 -0.956 4.591 1.00 91.44 96 MET A CA 1
ATOM 747 C C . MET A 1 96 ? 19.965 -2.091 5.408 1.00 91.44 96 MET A C 1
ATOM 749 O O . MET A 1 96 ? 20.957 -1.875 6.098 1.00 91.44 96 MET A O 1
ATOM 753 N N . CYS A 1 97 ? 19.430 -3.301 5.252 1.00 93.06 97 CYS A N 1
ATOM 754 C CA . CYS A 1 97 ? 19.950 -4.507 5.886 1.00 93.06 97 CYS A CA 1
ATOM 755 C C . CYS A 1 97 ? 21.383 -4.813 5.439 1.00 93.06 97 CYS A C 1
ATOM 757 O O . CYS A 1 97 ? 22.229 -5.105 6.273 1.00 93.06 97 CYS A O 1
ATOM 759 N N . LEU A 1 98 ? 21.702 -4.634 4.153 1.00 90.56 98 LEU A N 1
ATOM 760 C CA . LEU A 1 98 ? 23.065 -4.809 3.654 1.00 90.56 98 LEU A CA 1
ATOM 761 C C . LEU A 1 98 ? 24.051 -3.802 4.267 1.00 90.56 98 LEU A C 1
ATOM 763 O O . LEU A 1 98 ? 25.175 -4.170 4.598 1.00 90.56 98 LEU A O 1
ATOM 767 N N . MET A 1 99 ? 23.661 -2.531 4.406 1.00 87.44 99 MET A N 1
ATOM 768 C CA . MET A 1 99 ? 24.513 -1.529 5.059 1.00 87.44 99 MET A CA 1
ATOM 769 C C . MET A 1 99 ? 24.686 -1.824 6.551 1.00 87.44 99 MET A C 1
ATOM 771 O O . MET A 1 99 ? 25.803 -1.709 7.044 1.00 87.44 99 MET A O 1
ATOM 775 N N . ALA A 1 100 ? 23.627 -2.256 7.243 1.00 88.69 100 ALA A N 1
ATOM 776 C CA . ALA A 1 100 ? 23.698 -2.658 8.646 1.00 88.69 100 ALA A CA 1
ATOM 777 C C . ALA A 1 100 ? 24.621 -3.871 8.840 1.00 88.69 100 ALA A C 1
ATOM 779 O O . ALA A 1 100 ? 25.545 -3.807 9.640 1.00 88.69 100 ALA A O 1
ATOM 780 N N . HIS A 1 101 ? 24.452 -4.921 8.031 1.00 87.31 101 HIS A N 1
ATOM 781 C CA . HIS A 1 101 ? 25.294 -6.116 8.081 1.00 87.31 101 HIS A CA 1
ATOM 782 C C . HIS A 1 101 ? 26.773 -5.784 7.841 1.00 87.31 101 HIS A C 1
ATOM 784 O O . HIS A 1 101 ? 27.642 -6.300 8.533 1.00 87.31 101 HIS A O 1
ATOM 790 N N . LYS A 1 102 ? 27.072 -4.880 6.894 1.00 86.25 102 LYS A N 1
ATOM 791 C CA . LYS A 1 102 ? 28.443 -4.403 6.644 1.00 86.25 102 LYS A CA 1
ATOM 792 C C . LYS A 1 102 ? 29.016 -3.575 7.794 1.00 86.25 102 LYS A C 1
ATOM 794 O O . LYS A 1 102 ? 30.225 -3.603 8.003 1.00 86.25 102 LYS A O 1
ATOM 799 N N . ALA A 1 103 ? 28.183 -2.811 8.498 1.00 81.44 103 ALA A N 1
ATOM 800 C CA . ALA A 1 103 ? 28.615 -2.052 9.665 1.00 81.44 103 ALA A CA 1
ATOM 801 C C . ALA A 1 103 ? 28.981 -2.992 10.825 1.00 81.44 103 ALA A C 1
ATOM 803 O O . ALA A 1 103 ? 30.009 -2.789 11.462 1.00 81.44 103 ALA A O 1
ATOM 804 N N . THR A 1 104 ? 28.206 -4.061 11.035 1.00 75.88 104 THR A N 1
ATOM 805 C CA . THR A 1 104 ? 28.476 -5.075 12.066 1.00 75.88 104 THR A CA 1
ATOM 806 C C . THR A 1 104 ? 29.660 -5.978 11.702 1.00 75.88 104 THR A C 1
ATOM 808 O O . THR A 1 104 ? 30.486 -6.282 12.555 1.00 75.88 104 THR A O 1
ATOM 811 N N . SER A 1 105 ? 29.812 -6.360 10.427 1.00 68.62 105 SER A N 1
ATOM 812 C CA . SER A 1 105 ? 30.898 -7.250 9.986 1.00 68.62 105 SER A CA 1
ATOM 813 C C . SER A 1 105 ? 32.277 -6.581 9.969 1.00 68.62 105 SER A C 1
ATOM 815 O O . SER A 1 105 ? 33.291 -7.261 10.090 1.00 68.62 105 SER A O 1
ATOM 817 N N . LYS A 1 106 ? 32.345 -5.246 9.854 1.00 58.38 106 LYS A N 1
ATOM 818 C CA . LYS A 1 106 ? 33.604 -4.492 9.994 1.00 58.38 106 LYS A CA 1
ATOM 819 C C . LYS A 1 106 ? 34.202 -4.556 11.407 1.00 58.38 106 LYS A C 1
ATOM 821 O O . LYS A 1 106 ? 35.359 -4.183 11.561 1.00 58.38 106 LYS A O 1
ATOM 826 N N . GLY A 1 107 ? 33.451 -5.031 12.404 1.00 50.50 107 GLY A N 1
ATOM 827 C CA . GLY A 1 107 ? 33.959 -5.273 13.755 1.00 50.50 107 GLY A CA 1
ATOM 828 C C . GLY A 1 107 ? 34.658 -6.625 13.950 1.00 50.50 107 GLY A C 1
ATOM 829 O O . GLY A 1 107 ? 35.310 -6.792 14.972 1.00 50.50 107 GLY A O 1
ATOM 830 N N . LEU A 1 108 ? 34.536 -7.582 13.014 1.00 45.78 108 LEU A N 1
ATOM 831 C CA . LEU A 1 108 ? 34.875 -8.994 13.277 1.00 45.78 108 LEU A CA 1
ATOM 832 C C . LEU A 1 108 ? 35.665 -9.735 12.177 1.00 45.78 108 LEU A C 1
ATOM 834 O O . LEU A 1 108 ? 35.860 -10.935 12.314 1.00 45.78 108 LEU A O 1
ATOM 838 N N . ALA A 1 109 ? 36.148 -9.092 11.105 1.00 40.22 109 ALA A N 1
ATOM 839 C CA . ALA A 1 109 ? 36.909 -9.822 10.076 1.00 40.22 109 ALA A CA 1
ATOM 840 C C . ALA A 1 109 ? 38.004 -8.987 9.383 1.00 40.22 109 ALA A C 1
ATOM 842 O O . ALA A 1 109 ? 37.802 -8.409 8.312 1.00 40.22 109 ALA A O 1
ATOM 843 N N . LYS A 1 110 ? 39.206 -8.990 9.975 1.00 41.19 110 LYS A N 1
ATOM 844 C CA . LYS A 1 110 ? 40.400 -9.377 9.206 1.00 41.19 110 LYS A CA 1
ATOM 845 C C . LYS A 1 110 ? 40.241 -10.883 8.925 1.00 41.19 110 LYS A C 1
ATOM 847 O O . LYS A 1 110 ? 39.793 -11.587 9.813 1.00 41.19 110 LYS A O 1
ATOM 852 N N . GLU A 1 111 ? 40.593 -11.330 7.722 1.00 39.78 111 GLU A N 1
ATOM 853 C CA . GLU A 1 111 ? 40.584 -12.742 7.272 1.00 39.78 111 GLU A CA 1
ATOM 854 C C . GLU A 1 111 ? 39.241 -13.328 6.795 1.00 39.78 111 GLU A C 1
ATOM 856 O O . GLU A 1 111 ? 38.527 -14.018 7.507 1.00 39.78 111 GLU A O 1
ATOM 861 N N . ALA A 1 112 ? 38.927 -13.061 5.523 1.00 34.19 112 ALA A N 1
ATOM 862 C CA . ALA A 1 112 ? 38.555 -14.072 4.520 1.00 34.19 112 ALA A CA 1
ATOM 863 C C . ALA A 1 112 ? 38.338 -13.341 3.185 1.00 34.19 112 ALA A C 1
ATOM 865 O O . ALA A 1 112 ? 37.307 -12.716 2.933 1.00 34.19 112 ALA A O 1
ATOM 866 N N . GLN A 1 113 ? 39.383 -13.324 2.361 1.00 41.72 113 GLN A N 1
ATOM 867 C CA . GLN A 1 113 ? 39.379 -12.713 1.035 1.00 41.72 113 GLN A CA 1
ATOM 868 C C . GLN A 1 113 ? 38.630 -13.571 0.003 1.00 41.72 113 GLN A C 1
ATOM 870 O O . GLN A 1 113 ? 38.543 -14.786 0.136 1.00 41.72 113 GLN A O 1
ATOM 875 N N . SER A 1 114 ? 38.257 -12.899 -1.098 1.00 35.34 114 SER A N 1
ATOM 876 C CA . SER A 1 114 ? 37.860 -13.434 -2.414 1.00 35.34 114 SER A CA 1
ATOM 877 C C . SER A 1 114 ? 36.364 -13.772 -2.537 1.00 35.34 114 SER A C 1
ATOM 879 O O . SER A 1 114 ? 35.859 -14.659 -1.876 1.00 35.34 114 SER A O 1
ATOM 881 N N . SER A 1 115 ? 35.526 -13.109 -3.338 1.00 37.12 115 SER A N 1
ATOM 882 C CA . SER A 1 115 ? 35.736 -12.458 -4.629 1.00 37.12 115 SER A CA 1
ATOM 883 C C . SER A 1 115 ? 34.646 -11.409 -4.883 1.00 37.12 115 SER A C 1
ATOM 885 O O . SER A 1 115 ? 33.465 -11.737 -4.902 1.00 37.12 115 SER A O 1
ATOM 887 N N . GLN A 1 116 ? 35.039 -10.155 -5.114 1.00 38.44 116 GLN A N 1
ATOM 888 C CA . GLN A 1 116 ? 34.574 -9.329 -6.240 1.00 38.44 116 GLN A CA 1
ATOM 889 C C . GLN A 1 116 ? 35.233 -7.953 -6.138 1.00 38.44 116 GLN A C 1
ATOM 891 O O . GLN A 1 116 ? 34.969 -7.167 -5.226 1.00 38.44 116 GLN A O 1
ATOM 896 N N . LYS A 1 117 ? 36.147 -7.709 -7.079 1.00 34.94 117 LYS A N 1
ATOM 897 C CA . LYS A 1 117 ? 36.958 -6.503 -7.177 1.00 34.94 117 LYS A CA 1
ATOM 898 C C . LYS A 1 117 ? 36.095 -5.242 -7.235 1.00 34.94 117 LYS A C 1
ATOM 900 O O . LYS A 1 117 ? 35.084 -5.139 -7.923 1.00 34.94 117 LYS A O 1
ATOM 905 N N . GLN A 1 118 ? 36.588 -4.292 -6.468 1.00 35.22 118 GLN A N 1
ATOM 906 C CA . GLN A 1 118 ? 36.203 -2.910 -6.300 1.00 35.22 118 GLN A CA 1
ATOM 907 C C . GLN A 1 118 ? 36.668 -2.108 -7.525 1.00 35.22 118 GLN A C 1
ATOM 909 O O . GLN A 1 118 ? 37.845 -2.145 -7.867 1.00 35.22 118 GLN A O 1
ATOM 914 N N . SER A 1 119 ? 35.782 -1.342 -8.157 1.00 30.03 119 SER A N 1
ATOM 915 C CA . SER A 1 119 ? 36.179 -0.203 -8.993 1.00 30.03 119 SER A CA 1
ATOM 916 C C . SER A 1 119 ? 35.614 1.065 -8.359 1.00 30.03 119 SER A C 1
ATOM 918 O O . SER A 1 119 ? 34.515 1.515 -8.684 1.00 30.03 119 SER A O 1
ATOM 920 N N . VAL A 1 120 ? 36.347 1.608 -7.385 1.00 32.81 120 VAL A N 1
ATOM 921 C CA . VAL A 1 120 ? 36.147 2.978 -6.904 1.00 32.81 120 VAL A CA 1
ATOM 922 C C . VAL A 1 120 ? 37.345 3.779 -7.387 1.00 32.81 120 VAL A C 1
ATOM 924 O O . VAL A 1 120 ? 38.457 3.621 -6.894 1.00 32.81 120 VAL A O 1
ATOM 927 N N . ILE A 1 121 ? 37.093 4.602 -8.397 1.00 31.47 121 ILE A N 1
ATOM 928 C CA . ILE A 1 121 ? 37.993 5.640 -8.885 1.00 31.47 121 ILE A CA 1
ATOM 929 C C . ILE A 1 121 ? 38.005 6.759 -7.843 1.00 31.47 121 ILE A C 1
ATOM 931 O O . ILE A 1 121 ? 36.981 7.410 -7.658 1.00 31.47 121 ILE A O 1
ATOM 935 N N . VAL A 1 122 ? 39.152 6.995 -7.202 1.00 30.81 122 VAL A N 1
ATOM 936 C CA . VAL A 1 122 ? 39.566 8.320 -6.713 1.00 30.81 122 VAL A CA 1
ATOM 937 C C . VAL A 1 122 ? 41.092 8.395 -6.790 1.00 30.81 122 VAL A C 1
ATOM 939 O O . VAL A 1 122 ? 41.781 7.724 -6.027 1.00 30.81 122 VAL A O 1
ATOM 942 N N . LYS A 1 123 ? 41.627 9.254 -7.661 1.00 30.53 123 LYS A N 1
ATOM 943 C CA . LYS A 1 123 ? 42.892 9.949 -7.400 1.00 30.53 123 LYS A CA 1
ATOM 944 C C . LYS A 1 123 ? 42.717 11.423 -7.745 1.00 30.53 123 LYS A C 1
ATOM 946 O O . LYS A 1 123 ? 42.250 11.771 -8.825 1.00 30.53 123 LYS A O 1
ATOM 951 N N . GLN A 1 124 ? 43.027 12.243 -6.746 1.00 29.64 124 GLN A N 1
ATOM 952 C CA . GLN A 1 124 ? 43.118 13.693 -6.793 1.00 29.64 124 GLN A CA 1
ATOM 953 C C . GLN A 1 124 ? 44.273 14.163 -7.682 1.00 29.64 124 GLN A C 1
ATOM 955 O O . GLN A 1 124 ? 45.202 13.420 -7.991 1.00 29.64 124 GLN A O 1
ATOM 960 N N . ALA A 1 125 ? 44.158 15.435 -8.047 1.00 29.20 125 ALA A N 1
ATOM 961 C CA . ALA A 1 125 ? 45.048 16.232 -8.865 1.00 29.20 125 ALA A CA 1
ATOM 962 C C . ALA A 1 125 ? 46.510 16.270 -8.391 1.00 29.20 125 ALA A C 1
ATOM 964 O O . ALA A 1 125 ? 46.790 16.477 -7.214 1.00 29.20 125 ALA A O 1
ATOM 965 N N . THR A 1 126 ? 47.420 16.245 -9.364 1.00 32.72 126 THR A N 1
ATOM 966 C CA . THR A 1 126 ? 48.715 16.932 -9.299 1.00 32.72 126 THR A CA 1
ATOM 967 C C . THR A 1 126 ? 48.991 17.566 -10.657 1.00 32.72 126 THR A C 1
ATOM 969 O O . THR A 1 126 ? 49.024 16.879 -11.677 1.00 32.72 126 THR A O 1
ATOM 972 N N . HIS A 1 127 ? 49.177 18.884 -10.659 1.00 35.69 127 HIS A N 1
ATOM 973 C CA . HIS A 1 127 ? 49.629 19.680 -11.795 1.00 35.69 127 HIS A CA 1
ATOM 974 C C . HIS A 1 127 ? 50.921 19.118 -12.408 1.00 35.69 127 HIS A C 1
ATOM 976 O O . HIS A 1 127 ? 51.937 19.045 -11.719 1.00 35.69 127 HIS A O 1
ATOM 982 N N . ARG A 1 128 ? 50.931 18.872 -13.725 1.00 32.38 128 ARG A N 1
ATOM 983 C CA . ARG A 1 128 ? 52.104 19.128 -14.575 1.00 32.38 128 ARG A CA 1
ATOM 984 C C . ARG A 1 128 ? 51.671 19.710 -15.922 1.00 32.38 128 ARG A C 1
ATOM 986 O O . ARG A 1 128 ? 50.922 19.115 -16.682 1.00 32.38 128 ARG A O 1
ATOM 993 N N . LYS A 1 129 ? 52.162 20.923 -16.146 1.00 36.12 129 LYS A N 1
ATOM 994 C CA . LYS A 1 129 ? 52.100 21.765 -17.342 1.00 36.12 129 LYS A CA 1
ATOM 995 C C . LYS A 1 129 ? 52.950 21.147 -18.461 1.00 36.12 129 LYS A C 1
ATOM 997 O O . LYS A 1 129 ? 54.078 20.762 -18.164 1.00 36.12 129 LYS A O 1
ATOM 1002 N N . ARG A 1 130 ? 52.436 21.091 -19.698 1.00 32.69 130 ARG A N 1
ATOM 1003 C CA . ARG A 1 130 ? 53.152 21.036 -21.003 1.00 32.69 130 ARG A CA 1
ATOM 1004 C C . ARG A 1 130 ? 52.086 21.079 -22.114 1.00 32.69 130 ARG A C 1
ATOM 1006 O O . ARG A 1 130 ? 51.240 20.202 -22.163 1.00 32.69 130 ARG A O 1
ATOM 1013 N N . LYS A 1 131 ? 51.846 22.267 -22.674 1.00 32.16 131 LYS A N 1
ATOM 1014 C CA . LYS A 1 131 ? 52.347 22.779 -23.969 1.00 32.16 131 LYS A CA 1
ATOM 1015 C C . LYS A 1 131 ? 51.609 22.138 -25.158 1.00 32.16 131 LYS A C 1
ATOM 1017 O O . LYS A 1 131 ? 51.822 20.976 -25.468 1.00 32.16 131 LYS A O 1
ATOM 1022 N N . HIS A 1 132 ? 50.713 22.940 -25.728 1.00 36.88 132 HIS A N 1
ATOM 1023 C CA . HIS A 1 132 ? 50.056 22.770 -27.020 1.00 36.88 132 HIS A CA 1
ATOM 1024 C C . HIS A 1 132 ? 51.108 22.939 -28.115 1.00 36.88 132 HIS A C 1
ATOM 1026 O O . HIS A 1 132 ? 51.821 23.942 -28.088 1.00 36.88 132 HIS A O 1
ATOM 1032 N N . ASP A 1 133 ? 51.191 21.987 -29.036 1.00 33.62 133 ASP A N 1
ATOM 1033 C CA . ASP A 1 133 ? 51.856 22.174 -30.319 1.00 33.62 133 ASP A CA 1
ATOM 1034 C C . ASP A 1 133 ? 51.091 21.413 -31.405 1.00 33.62 133 ASP A C 1
ATOM 1036 O O . ASP A 1 133 ? 50.484 20.368 -31.158 1.00 33.62 133 ASP A O 1
ATOM 1040 N N . ASP A 1 134 ? 51.080 22.059 -32.558 1.00 36.41 134 ASP A N 1
ATOM 1041 C CA . ASP A 1 134 ? 50.309 21.833 -33.770 1.00 36.41 134 ASP A CA 1
ATOM 1042 C C . ASP A 1 134 ? 50.659 20.511 -34.471 1.00 36.41 134 ASP A C 1
ATOM 1044 O O . ASP A 1 134 ? 51.825 20.125 -34.516 1.00 36.41 134 ASP A O 1
ATOM 1048 N N . ALA A 1 135 ? 49.667 19.869 -35.097 1.00 35.22 135 ALA A N 1
ATOM 1049 C CA . ALA A 1 135 ? 49.879 19.036 -36.285 1.00 35.22 135 ALA A CA 1
ATOM 1050 C C . ALA A 1 135 ? 48.547 18.762 -37.005 1.00 35.22 135 ALA A C 1
ATOM 1052 O O . ALA A 1 135 ? 47.792 17.844 -36.687 1.00 35.22 135 ALA A O 1
ATOM 1053 N N . ASN A 1 136 ? 48.291 19.621 -37.986 1.00 34.28 136 ASN A N 1
ATOM 1054 C CA . ASN A 1 136 ? 47.509 19.401 -39.198 1.00 34.28 136 ASN A CA 1
ATOM 1055 C C . ASN A 1 136 ? 47.748 18.010 -39.829 1.00 34.28 136 ASN A C 1
ATOM 1057 O O . ASN 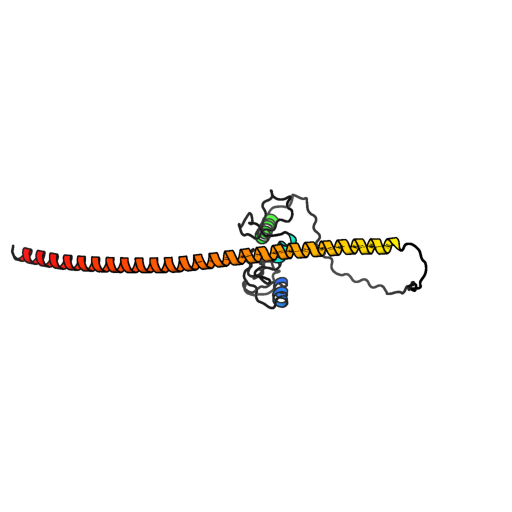A 1 136 ? 48.901 17.619 -39.944 1.00 34.28 136 ASN A O 1
ATOM 1061 N N . GLU A 1 137 ? 46.694 17.327 -40.301 1.00 33.78 137 GLU A N 1
ATOM 1062 C CA . GLU A 1 137 ? 46.739 16.387 -41.443 1.00 33.78 137 GLU A CA 1
ATOM 1063 C C . GLU A 1 137 ? 45.306 16.055 -41.940 1.00 33.78 137 GLU A C 1
ATOM 1065 O O . GLU A 1 137 ? 44.539 15.311 -41.331 1.00 33.78 137 GLU A O 1
ATOM 1070 N N . HIS A 1 138 ? 44.966 16.687 -43.067 1.00 39.88 138 HIS A N 1
ATOM 1071 C CA . HIS A 1 138 ? 44.233 16.172 -44.232 1.00 39.88 138 HIS A CA 1
ATOM 1072 C C . HIS A 1 138 ? 42.811 15.588 -44.099 1.00 39.88 138 HIS A C 1
ATOM 1074 O O . HIS A 1 138 ? 42.568 14.389 -43.985 1.00 39.88 138 HIS A O 1
ATOM 1080 N N . ARG A 1 139 ? 41.831 16.468 -44.353 1.00 33.34 139 ARG A N 1
ATOM 1081 C CA . ARG A 1 139 ? 40.451 16.132 -44.735 1.00 33.34 139 ARG A CA 1
ATOM 1082 C C . ARG A 1 139 ? 40.343 16.095 -46.268 1.00 33.34 139 ARG A C 1
ATOM 1084 O O . ARG A 1 139 ? 40.265 17.143 -46.908 1.00 33.34 139 ARG A O 1
ATOM 1091 N N . HIS A 1 140 ? 40.347 14.899 -46.860 1.00 42.09 140 HIS A N 1
ATOM 1092 C CA . HIS A 1 140 ? 40.159 14.728 -48.304 1.00 42.09 140 HIS A CA 1
ATOM 1093 C C . HIS A 1 140 ? 38.691 14.870 -48.731 1.00 42.09 140 HIS A C 1
ATOM 1095 O O . HIS A 1 140 ? 37.753 14.448 -48.056 1.00 42.09 140 HIS A O 1
ATOM 1101 N N . LYS A 1 141 ? 38.549 15.546 -49.871 1.00 39.88 141 LYS A N 1
ATOM 1102 C CA . LYS A 1 141 ? 37.336 16.035 -50.519 1.00 39.88 141 LYS A CA 1
ATOM 1103 C C . LYS A 1 141 ? 36.457 14.908 -51.067 1.00 39.88 141 LYS A C 1
ATOM 1105 O O . LYS A 1 141 ? 36.946 13.927 -51.613 1.00 39.88 141 LYS A O 1
ATOM 1110 N N . PHE A 1 142 ? 35.150 15.152 -51.020 1.00 43.78 142 PHE A N 1
ATOM 1111 C CA . PHE A 1 142 ? 34.153 14.527 -51.883 1.00 43.78 142 PHE A CA 1
ATOM 1112 C C . PHE A 1 142 ? 34.480 14.781 -53.361 1.00 43.78 142 PHE A C 1
ATOM 1114 O O . PHE A 1 142 ? 34.652 15.938 -53.747 1.00 43.78 142 PHE A O 1
ATOM 1121 N N . SER A 1 143 ? 34.476 13.731 -54.189 1.00 42.12 143 SER A N 1
ATOM 1122 C CA . SER A 1 143 ? 33.999 13.762 -55.582 1.00 42.12 143 SER A CA 1
ATOM 1123 C C . SER A 1 143 ? 33.803 12.346 -56.143 1.00 42.12 143 SER A C 1
ATOM 1125 O O . SER A 1 143 ? 34.660 11.483 -56.008 1.00 42.12 143 SER A O 1
ATOM 1127 N N . LYS A 1 144 ? 32.619 12.170 -56.743 1.00 53.50 144 LYS A N 1
ATOM 1128 C CA . LYS A 1 144 ? 32.091 11.093 -57.603 1.00 53.50 144 LYS A CA 1
ATOM 1129 C C . LYS A 1 144 ? 33.108 10.224 -58.361 1.00 53.50 144 LYS A C 1
ATOM 1131 O O . LYS A 1 144 ? 33.962 10.768 -59.049 1.00 53.50 144 LYS A O 1
ATOM 1136 N N . SER A 1 145 ? 32.826 8.914 -58.422 1.00 40.78 145 SER A N 1
ATOM 1137 C CA . SER A 1 145 ? 32.532 8.149 -59.660 1.00 40.78 145 SER A CA 1
ATOM 1138 C C . SER A 1 145 ? 32.828 6.652 -59.479 1.00 40.78 145 SER A C 1
ATOM 1140 O O . SER A 1 145 ? 33.966 6.306 -59.186 1.00 40.78 145 SER A O 1
ATOM 1142 N N . SER A 1 146 ? 31.839 5.777 -59.702 1.00 35.34 146 SER A N 1
ATOM 1143 C CA . SER A 1 146 ? 31.934 4.622 -60.620 1.00 35.34 146 SER A CA 1
ATOM 1144 C C . SER A 1 146 ? 30.780 3.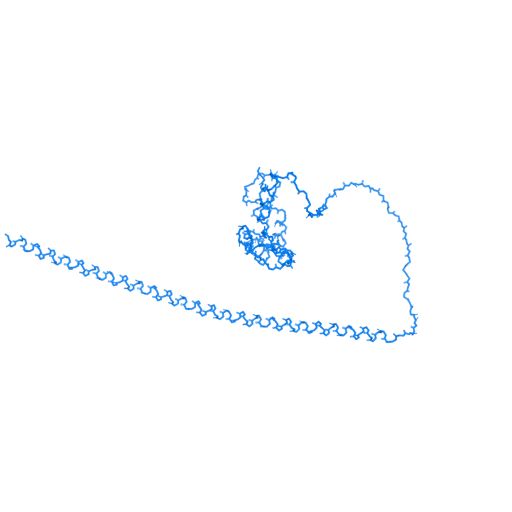643 -60.388 1.00 35.34 146 SER A C 1
ATOM 1146 O O . SER A 1 146 ? 30.538 3.200 -59.269 1.00 35.34 146 SER A O 1
ATOM 1148 N N . LEU A 1 147 ? 30.100 3.298 -61.480 1.00 50.72 147 LEU A N 1
ATOM 1149 C CA . LEU A 1 147 ? 29.146 2.201 -61.601 1.00 50.72 147 LEU A CA 1
ATOM 1150 C C . LEU A 1 147 ? 29.807 0.864 -61.225 1.00 50.72 147 LEU A C 1
ATOM 1152 O O . LEU A 1 147 ? 30.759 0.454 -61.882 1.00 50.72 147 LEU A O 1
ATOM 1156 N N . ALA A 1 148 ? 29.268 0.190 -60.211 1.00 48.25 148 ALA A N 1
ATOM 1157 C CA . ALA A 1 148 ? 29.082 -1.261 -60.116 1.00 48.25 148 ALA A CA 1
ATOM 1158 C C . ALA A 1 148 ? 28.335 -1.564 -58.802 1.00 48.25 148 ALA A C 1
ATOM 1160 O O . ALA A 1 148 ? 28.566 -0.904 -57.798 1.00 48.25 148 ALA A O 1
ATOM 1161 N N . THR A 1 149 ? 27.459 -2.571 -58.831 1.00 50.22 149 THR A N 1
ATOM 1162 C CA . THR A 1 149 ? 26.645 -3.117 -57.722 1.00 50.22 149 THR A CA 1
ATOM 1163 C C . THR A 1 149 ? 25.421 -2.306 -57.274 1.00 50.22 149 THR A C 1
ATOM 1165 O O . THR A 1 149 ? 25.261 -1.968 -56.106 1.00 50.22 149 THR A O 1
ATOM 1168 N N . ASP A 1 150 ? 24.490 -2.115 -58.208 1.00 52.53 150 ASP A N 1
ATOM 1169 C CA . ASP A 1 150 ? 23.074 -1.774 -57.961 1.00 52.53 150 ASP A CA 1
ATOM 1170 C C . ASP A 1 150 ? 22.345 -2.828 -57.084 1.00 52.53 150 ASP A C 1
ATOM 1172 O O . ASP A 1 150 ? 21.363 -2.554 -56.410 1.00 52.53 150 ASP A O 1
ATOM 1176 N N . VAL A 1 151 ? 22.895 -4.042 -56.976 1.00 55.62 151 VAL A N 1
ATOM 1177 C CA . VAL A 1 151 ? 22.291 -5.161 -56.228 1.00 55.62 151 VAL A CA 1
ATOM 1178 C C . VAL A 1 151 ? 22.451 -5.030 -54.699 1.00 55.62 151 VAL A C 1
ATOM 1180 O O . VAL A 1 151 ? 21.648 -5.566 -53.939 1.00 55.62 151 VAL A O 1
ATOM 1183 N N . GLY A 1 152 ? 23.469 -4.305 -54.215 1.00 54.09 152 GLY A N 1
ATOM 1184 C CA . GLY A 1 152 ? 23.750 -4.167 -52.776 1.00 54.09 152 GLY A CA 1
ATOM 1185 C C . GLY A 1 152 ? 22.911 -3.096 -52.068 1.00 54.09 152 GLY A C 1
ATOM 1186 O O . GLY A 1 152 ? 22.591 -3.239 -50.889 1.00 54.09 152 GLY A O 1
ATOM 1187 N N . ALA A 1 153 ? 22.520 -2.040 -52.788 1.00 57.34 153 ALA A N 1
ATOM 1188 C CA . ALA A 1 153 ? 21.679 -0.968 -52.253 1.00 57.34 153 ALA A CA 1
ATOM 1189 C C . ALA A 1 153 ? 20.214 -1.414 -52.108 1.00 57.34 153 ALA A C 1
ATOM 1191 O O . ALA A 1 153 ? 19.584 -1.113 -51.095 1.00 57.34 153 ALA A O 1
ATOM 1192 N N . GLU A 1 154 ? 19.711 -2.191 -53.069 1.00 55.88 154 GLU A N 1
ATOM 1193 C CA . GLU A 1 154 ? 18.385 -2.824 -53.039 1.00 55.88 154 GLU A CA 1
ATOM 1194 C C . GLU A 1 154 ? 18.280 -3.851 -51.891 1.00 55.88 154 GLU A C 1
ATOM 1196 O O . GLU A 1 154 ? 17.292 -3.883 -51.156 1.00 55.88 154 GLU A O 1
ATOM 1201 N N . HIS A 1 155 ? 19.337 -4.643 -51.659 1.00 62.03 155 HIS A N 1
ATOM 1202 C CA . HIS A 1 155 ? 19.378 -5.633 -50.574 1.00 62.03 155 HIS A CA 1
ATOM 1203 C C . HIS A 1 155 ? 19.409 -4.982 -49.180 1.00 62.03 155 HIS A C 1
ATOM 1205 O O . HIS A 1 155 ? 18.670 -5.395 -48.288 1.00 62.03 155 HIS A O 1
ATOM 1211 N N . ALA A 1 156 ? 20.192 -3.911 -49.005 1.00 65.19 156 ALA A N 1
ATOM 1212 C CA . ALA A 1 156 ? 20.238 -3.152 -47.754 1.00 65.19 156 ALA A CA 1
ATOM 1213 C C . ALA A 1 156 ? 18.921 -2.403 -47.462 1.00 65.19 156 ALA A C 1
ATOM 1215 O O . ALA A 1 156 ? 18.502 -2.300 -46.308 1.00 65.19 156 ALA A O 1
ATOM 1216 N N . GLN A 1 157 ? 18.231 -1.905 -48.495 1.00 69.38 157 GLN A N 1
ATOM 1217 C CA . GLN A 1 157 ? 16.899 -1.309 -48.348 1.00 69.38 157 GLN A CA 1
ATOM 1218 C C . GLN A 1 157 ? 15.834 -2.356 -47.995 1.00 69.38 157 GLN A C 1
ATOM 1220 O O . GLN A 1 157 ? 14.981 -2.090 -47.145 1.00 69.38 157 GLN A O 1
ATOM 1225 N N . SER A 1 158 ? 15.910 -3.556 -48.580 1.00 77.31 158 SER A N 1
ATOM 1226 C CA . SER A 1 158 ? 15.041 -4.688 -48.238 1.00 77.31 158 SER A CA 1
ATOM 1227 C C . SER A 1 158 ? 15.239 -5.148 -46.789 1.00 77.31 158 SER A C 1
ATOM 1229 O O . SER A 1 158 ? 14.264 -5.388 -46.081 1.00 77.31 158 SER A O 1
ATOM 1231 N N . GLU A 1 159 ? 16.482 -5.237 -46.312 1.00 79.62 159 GLU A N 1
ATOM 1232 C CA . GLU A 1 159 ? 16.788 -5.569 -44.914 1.00 79.62 159 GLU A CA 1
ATOM 1233 C C . GLU A 1 159 ? 16.250 -4.497 -43.954 1.00 79.62 159 GLU A C 1
ATOM 1235 O O . GLU A 1 159 ? 15.578 -4.808 -42.968 1.00 79.62 159 GLU A O 1
ATOM 1240 N N . HIS A 1 160 ? 16.460 -3.220 -44.280 1.00 84.75 160 HIS A N 1
ATOM 1241 C CA . HIS A 1 160 ? 15.928 -2.110 -43.495 1.00 84.75 160 HIS A CA 1
ATOM 1242 C C . HIS A 1 160 ? 14.390 -2.128 -43.439 1.00 84.75 160 HIS A C 1
ATOM 1244 O O . HIS A 1 160 ? 13.805 -1.873 -42.385 1.00 84.75 160 HIS A O 1
ATOM 1250 N N . LEU A 1 161 ? 13.717 -2.479 -44.539 1.00 88.50 161 LEU A N 1
ATOM 1251 C CA . LEU A 1 161 ? 12.262 -2.624 -44.582 1.00 88.50 161 LEU A CA 1
ATOM 1252 C C . LEU A 1 161 ? 11.763 -3.748 -43.659 1.00 88.50 161 LEU A C 1
ATOM 1254 O O . LEU A 1 161 ? 10.775 -3.548 -42.951 1.00 88.50 161 LEU A O 1
ATOM 1258 N N . LEU A 1 162 ? 12.454 -4.891 -43.615 1.00 90.50 162 LEU A N 1
ATOM 1259 C CA . LEU A 1 162 ? 12.119 -6.006 -42.719 1.00 90.50 162 LEU A CA 1
ATOM 1260 C C . LEU A 1 162 ? 12.287 -5.627 -41.244 1.00 90.50 162 LEU A C 1
ATOM 1262 O O . LEU A 1 162 ? 11.412 -5.919 -40.433 1.00 90.50 162 LEU A O 1
ATOM 1266 N N . VAL A 1 163 ? 13.363 -4.914 -40.901 1.00 92.56 163 VAL A N 1
ATOM 1267 C CA . VAL A 1 163 ? 13.591 -4.406 -39.538 1.00 92.56 163 VAL A CA 1
ATOM 1268 C C . VAL A 1 163 ? 12.503 -3.407 -39.136 1.00 92.56 163 VAL A C 1
ATOM 1270 O O . VAL A 1 163 ? 11.966 -3.470 -38.029 1.00 92.56 163 VAL A O 1
ATOM 1273 N N . VAL A 1 164 ? 12.118 -2.504 -40.041 1.00 92.94 164 VAL A N 1
ATOM 1274 C CA . VAL A 1 164 ? 11.004 -1.573 -39.808 1.00 92.94 164 VAL A CA 1
ATOM 1275 C C . VAL A 1 164 ? 9.684 -2.325 -39.621 1.00 92.94 164 VAL A C 1
ATOM 1277 O O . VAL A 1 164 ? 8.897 -1.947 -38.753 1.00 92.94 164 VAL A O 1
ATOM 1280 N N . GLN A 1 165 ? 9.433 -3.384 -40.394 1.00 94.00 165 GLN A N 1
ATOM 1281 C CA . GLN A 1 165 ? 8.238 -4.211 -40.238 1.00 94.00 165 GLN A CA 1
ATOM 1282 C C . GLN A 1 165 ? 8.227 -4.933 -38.885 1.00 94.00 165 GLN A C 1
ATOM 1284 O O . GLN A 1 165 ? 7.228 -4.872 -38.176 1.00 94.00 165 GLN A O 1
ATOM 1289 N N . GLN A 1 166 ? 9.358 -5.503 -38.469 1.00 94.88 166 GLN A N 1
ATOM 1290 C CA . GLN A 1 166 ? 9.499 -6.143 -37.163 1.00 94.88 166 GLN A CA 1
ATOM 1291 C C . GLN A 1 166 ? 9.211 -5.169 -36.012 1.00 94.88 166 GLN A C 1
ATOM 1293 O O . GLN A 1 166 ? 8.460 -5.503 -35.096 1.00 94.88 166 GLN A O 1
ATOM 1298 N N . TYR A 1 167 ? 9.745 -3.944 -36.067 1.00 96.25 167 TYR A N 1
ATOM 1299 C CA . TYR A 1 167 ? 9.440 -2.930 -35.056 1.00 96.25 167 TYR A CA 1
ATOM 1300 C C . TYR A 1 167 ? 7.967 -2.516 -35.068 1.00 96.25 167 TYR A C 1
ATOM 1302 O O . TYR A 1 167 ? 7.391 -2.288 -34.005 1.00 96.25 167 TYR A O 1
ATOM 1310 N N . LYS A 1 168 ? 7.331 -2.430 -36.242 1.00 95.94 168 LYS A N 1
ATOM 1311 C CA . LYS A 1 168 ? 5.886 -2.176 -36.331 1.00 95.94 168 LYS A CA 1
ATOM 1312 C C . LYS A 1 168 ? 5.090 -3.294 -35.668 1.00 95.94 168 LYS A C 1
ATOM 1314 O O . LYS A 1 168 ? 4.161 -2.992 -34.922 1.00 95.94 168 LYS A O 1
ATOM 1319 N N . ASP A 1 169 ? 5.442 -4.551 -35.905 1.00 96.62 169 ASP A N 1
ATOM 1320 C CA . ASP A 1 169 ? 4.748 -5.698 -35.316 1.00 96.62 169 ASP A CA 1
ATOM 1321 C C . ASP A 1 169 ? 4.930 -5.728 -33.789 1.00 96.62 169 ASP A C 1
ATOM 1323 O O . ASP A 1 169 ? 3.959 -5.903 -33.049 1.00 96.62 169 ASP A O 1
ATOM 1327 N N . GLU A 1 170 ? 6.138 -5.434 -33.293 1.00 97.25 170 GLU A N 1
ATOM 1328 C CA . GLU A 1 170 ? 6.413 -5.320 -31.856 1.00 97.25 170 GLU A CA 1
ATOM 1329 C C . GLU A 1 170 ? 5.619 -4.175 -31.204 1.00 97.25 170 GLU A C 1
ATOM 1331 O O . GLU A 1 170 ? 5.047 -4.350 -30.124 1.00 97.25 170 GLU A O 1
ATOM 1336 N N . ILE A 1 171 ? 5.505 -3.021 -31.873 1.00 97.69 171 ILE A N 1
ATOM 1337 C CA . ILE A 1 171 ? 4.665 -1.905 -31.413 1.00 97.69 171 ILE A CA 1
ATOM 1338 C C . ILE A 1 171 ? 3.197 -2.334 -31.323 1.00 97.69 171 ILE A C 1
ATOM 1340 O O . ILE A 1 171 ? 2.563 -2.080 -30.296 1.00 97.69 171 ILE A O 1
ATOM 1344 N N . HIS A 1 172 ? 2.656 -3.004 -32.345 1.00 97.75 172 HIS A N 1
ATOM 1345 C CA . HIS A 1 172 ? 1.270 -3.481 -32.325 1.00 97.75 172 HIS A CA 1
ATOM 1346 C C . HIS A 1 172 ? 1.032 -4.497 -31.203 1.00 97.75 172 HIS A C 1
ATOM 1348 O O . HIS A 1 172 ? 0.012 -4.437 -30.509 1.00 97.75 172 HIS A O 1
ATOM 1354 N N . GLU A 1 173 ? 1.973 -5.410 -30.964 1.00 97.56 173 GLU A N 1
ATOM 1355 C CA . GLU A 1 173 ? 1.837 -6.381 -29.883 1.00 97.56 173 GLU A CA 1
ATOM 1356 C C . GLU A 1 173 ? 1.904 -5.720 -28.499 1.00 97.56 173 GLU A C 1
ATOM 1358 O O . GLU A 1 173 ? 1.127 -6.061 -27.599 1.00 97.56 173 GLU A O 1
ATOM 1363 N N . LEU A 1 174 ? 2.789 -4.738 -28.317 1.00 97.81 174 LEU A N 1
ATOM 1364 C CA . LEU A 1 174 ? 2.847 -3.945 -27.092 1.00 97.81 174 LEU A CA 1
ATOM 1365 C C . LEU A 1 174 ? 1.560 -3.140 -26.881 1.00 97.81 174 LEU A C 1
ATOM 1367 O O . LEU A 1 174 ? 1.033 -3.139 -25.769 1.00 97.81 174 LEU A O 1
ATOM 1371 N N . GLN A 1 175 ? 1.007 -2.526 -27.929 1.00 97.25 175 GLN A N 1
ATOM 1372 C CA . GLN A 1 175 ? -0.282 -1.831 -27.870 1.00 97.25 175 GLN A CA 1
ATOM 1373 C C . GLN A 1 175 ? -1.411 -2.776 -27.447 1.00 97.25 175 GLN A C 1
ATOM 1375 O O . GLN A 1 175 ? -2.180 -2.443 -26.544 1.00 97.25 175 GLN A O 1
ATOM 1380 N N . LYS A 1 176 ? -1.467 -3.989 -28.009 1.00 98.19 176 LYS A N 1
ATOM 1381 C CA . LYS A 1 176 ? -2.441 -5.017 -27.614 1.00 98.19 176 LYS A CA 1
ATOM 1382 C C . LYS A 1 176 ? -2.294 -5.408 -26.140 1.00 98.19 176 LYS A C 1
ATOM 1384 O O . LYS A 1 176 ? -3.292 -5.519 -25.429 1.00 98.19 176 LYS A O 1
ATOM 1389 N N . LYS A 1 177 ? -1.059 -5.573 -25.652 1.00 97.50 177 LYS A N 1
ATOM 1390 C CA . LYS A 1 177 ? -0.777 -5.853 -24.230 1.00 97.50 177 LYS A CA 1
ATOM 1391 C C . LYS A 1 177 ? -1.192 -4.694 -23.321 1.00 97.50 177 LYS A C 1
ATOM 1393 O O . LYS A 1 177 ? -1.664 -4.945 -22.214 1.00 97.50 177 LYS A O 1
ATOM 1398 N N . CYS A 1 178 ? -1.017 -3.448 -23.757 1.00 97.06 178 CYS A N 1
ATOM 1399 C CA . CYS A 1 178 ? -1.482 -2.273 -23.021 1.00 97.06 178 CYS A CA 1
ATOM 1400 C C . CYS A 1 178 ? -3.011 -2.240 -22.934 1.00 97.06 178 CYS A C 1
ATOM 1402 O O . CYS A 1 178 ? -3.532 -2.159 -21.826 1.00 97.06 178 CYS A O 1
ATOM 1404 N N . ALA A 1 179 ? -3.714 -2.416 -24.056 1.00 97.62 179 ALA A N 1
ATOM 1405 C CA . ALA A 1 179 ? -5.176 -2.441 -24.090 1.00 97.62 179 ALA A CA 1
ATOM 1406 C C . ALA A 1 179 ? -5.763 -3.547 -23.193 1.00 97.62 179 ALA A C 1
ATOM 1408 O O . ALA A 1 179 ? -6.718 -3.321 -22.450 1.00 97.62 179 ALA A O 1
ATOM 1409 N N . GLU A 1 180 ? -5.154 -4.737 -23.186 1.00 98.00 180 GLU A N 1
ATOM 1410 C CA . GLU A 1 180 ? -5.585 -5.823 -22.300 1.00 98.00 180 GLU A CA 1
ATOM 1411 C C . GLU A 1 180 ? -5.356 -5.489 -20.818 1.00 98.00 180 GLU A C 1
ATOM 1413 O O . GLU A 1 180 ? -6.209 -5.762 -19.970 1.00 98.00 180 GLU A O 1
ATOM 1418 N N . LYS A 1 181 ? -4.233 -4.844 -20.480 1.00 97.56 181 LYS A N 1
ATOM 1419 C CA . LYS A 1 181 ? -3.988 -4.372 -19.109 1.00 97.56 181 LYS A CA 1
ATOM 1420 C C . LYS A 1 181 ? -4.983 -3.294 -18.689 1.00 97.56 181 LYS A C 1
ATOM 1422 O O . LYS A 1 181 ? -5.456 -3.344 -17.558 1.00 97.56 181 LYS A O 1
ATOM 1427 N N . GLU A 1 182 ? -5.3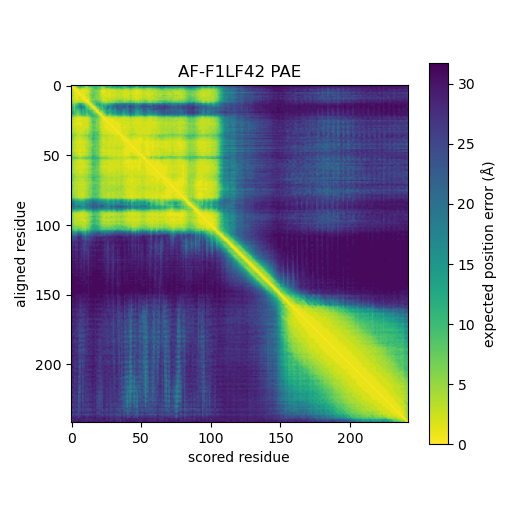19 -2.356 -19.569 1.00 98.06 182 GLU A N 1
ATOM 1428 C CA . GLU A 1 182 ? -6.337 -1.329 -19.312 1.00 98.06 182 GLU A CA 1
ATOM 1429 C C . GLU A 1 182 ? -7.709 -1.961 -19.049 1.00 98.06 182 GLU A C 1
ATOM 1431 O O . GLU A 1 182 ? -8.373 -1.617 -18.069 1.00 98.06 182 GLU A O 1
ATOM 1436 N N . ARG A 1 183 ? -8.092 -2.964 -19.850 1.00 98.00 183 ARG A N 1
ATOM 1437 C CA . ARG A 1 183 ? -9.322 -3.743 -19.648 1.00 98.00 183 ARG A CA 1
ATOM 1438 C C . ARG A 1 183 ? -9.349 -4.423 -18.276 1.00 98.00 183 ARG A C 1
ATOM 1440 O O . ARG A 1 183 ? -10.355 -4.345 -17.572 1.00 98.00 183 ARG A O 1
ATOM 1447 N N . LEU A 1 184 ? -8.249 -5.067 -17.881 1.00 98.00 184 LEU A N 1
ATOM 1448 C CA . LEU A 1 184 ? -8.132 -5.734 -16.581 1.00 98.00 184 LEU A CA 1
ATOM 1449 C C . LEU A 1 184 ? -8.179 -4.747 -15.411 1.00 98.00 184 LEU A C 1
ATOM 1451 O O . LEU A 1 184 ? -8.826 -5.039 -14.407 1.00 98.00 184 LEU A O 1
ATOM 1455 N N . ILE A 1 185 ? -7.526 -3.587 -15.526 1.00 98.06 185 ILE A N 1
ATOM 1456 C CA . ILE A 1 185 ? -7.580 -2.528 -14.506 1.00 98.06 185 ILE A CA 1
ATOM 1457 C C . ILE A 1 185 ? -9.029 -2.081 -14.303 1.00 98.06 185 ILE A C 1
ATOM 1459 O O . ILE A 1 185 ? -9.516 -2.106 -13.175 1.00 98.06 185 ILE A O 1
ATOM 1463 N N . LEU A 1 186 ? -9.750 -1.798 -15.390 1.00 98.00 186 LEU A N 1
ATOM 1464 C CA . LEU A 1 186 ? -11.153 -1.395 -15.325 1.00 98.00 186 LEU A CA 1
ATOM 1465 C C . LEU A 1 186 ? -12.036 -2.456 -14.647 1.00 98.00 186 LEU A C 1
ATOM 1467 O O . LEU A 1 186 ? -12.935 -2.131 -13.872 1.00 98.00 186 LEU A O 1
ATOM 1471 N N . GLU A 1 187 ? -11.795 -3.738 -14.920 1.00 98.06 187 GLU A N 1
ATOM 1472 C CA . GLU A 1 187 ? -12.516 -4.842 -14.279 1.00 98.06 187 GLU A CA 1
ATOM 1473 C C . GLU A 1 187 ? -12.248 -4.899 -12.765 1.00 98.06 187 GLU A C 1
ATOM 1475 O O . GLU A 1 187 ? -13.168 -5.105 -11.966 1.00 98.06 187 GLU A O 1
ATOM 1480 N N . ARG A 1 188 ? -10.997 -4.664 -12.350 1.00 98.00 188 ARG A N 1
ATOM 1481 C CA . ARG A 1 188 ? -10.623 -4.593 -10.930 1.00 98.00 188 ARG A CA 1
ATOM 1482 C C . ARG A 1 188 ? -11.250 -3.385 -10.245 1.00 98.00 188 ARG A C 1
ATOM 1484 O O . ARG A 1 188 ? -11.782 -3.553 -9.150 1.00 98.00 188 ARG A O 1
ATOM 1491 N N . ASP A 1 189 ? -11.272 -2.226 -10.892 1.00 97.94 189 ASP A N 1
ATOM 1492 C CA . ASP A 1 189 ? -11.897 -1.014 -10.354 1.00 97.94 189 ASP A CA 1
ATOM 1493 C C . ASP A 1 189 ? -13.403 -1.208 -10.134 1.00 97.94 189 ASP A C 1
ATOM 1495 O O . ASP A 1 189 ? -13.929 -0.865 -9.072 1.00 97.94 189 ASP A O 1
ATOM 1499 N N . LYS A 1 190 ? -14.095 -1.871 -11.070 1.00 98.31 190 LYS A N 1
ATOM 1500 C CA . LYS A 1 190 ? -15.503 -2.266 -10.890 1.00 98.31 190 LYS A CA 1
ATOM 1501 C C . LYS A 1 190 ? -15.690 -3.183 -9.681 1.00 98.31 190 LYS A C 1
ATOM 1503 O O . LYS A 1 190 ? -16.630 -2.997 -8.905 1.00 98.31 190 LYS A O 1
ATOM 1508 N N . LYS A 1 191 ? -14.796 -4.159 -9.482 1.00 98.25 191 LYS A N 1
ATOM 1509 C CA . LYS A 1 191 ? -14.879 -5.059 -8.322 1.00 98.25 191 LYS A CA 1
ATOM 1510 C C . LYS A 1 191 ? -14.614 -4.326 -7.006 1.00 98.25 191 LYS A C 1
ATOM 1512 O O . LYS A 1 191 ? -15.316 -4.588 -6.032 1.00 98.25 191 LYS A O 1
ATOM 1517 N N . ILE A 1 192 ? -13.658 -3.396 -6.982 1.00 97.88 192 ILE A N 1
ATOM 1518 C CA . ILE A 1 192 ? -13.388 -2.531 -5.825 1.00 97.88 192 ILE A CA 1
ATOM 1519 C C . ILE A 1 192 ? -14.630 -1.702 -5.485 1.00 97.88 192 ILE A C 1
ATOM 1521 O O . ILE A 1 192 ? -15.014 -1.643 -4.317 1.00 97.88 192 ILE A O 1
ATOM 1525 N N . ALA A 1 193 ? -15.292 -1.114 -6.485 1.00 98.00 193 ALA A N 1
ATOM 1526 C CA . ALA A 1 193 ? -16.510 -0.334 -6.281 1.00 98.00 193 ALA A CA 1
ATOM 1527 C C . ALA A 1 193 ? -17.651 -1.178 -5.680 1.00 98.00 193 ALA A C 1
ATOM 1529 O O . ALA A 1 193 ? -18.252 -0.763 -4.690 1.00 98.00 193 ALA A O 1
ATOM 1530 N N . SER A 1 194 ? -17.892 -2.387 -6.209 1.00 98.12 194 SER A N 1
ATOM 1531 C CA . SER A 1 194 ? -18.891 -3.329 -5.666 1.00 98.12 194 SER A CA 1
ATOM 1532 C C . SER A 1 194 ? -18.608 -3.685 -4.208 1.00 98.12 194 SER A C 1
ATOM 1534 O O . SER A 1 194 ? -19.472 -3.525 -3.351 1.00 98.12 194 SER A O 1
ATOM 1536 N N . LEU A 1 195 ? -17.376 -4.106 -3.903 1.00 98.12 195 LEU A N 1
ATOM 1537 C CA . LEU A 1 195 ? -16.993 -4.500 -2.545 1.00 98.12 195 LEU A CA 1
ATOM 1538 C C . LEU A 1 195 ? -17.062 -3.324 -1.565 1.00 98.12 195 LEU A C 1
ATOM 1540 O O . LEU A 1 195 ? -17.442 -3.500 -0.412 1.00 98.12 195 LEU A O 1
ATOM 1544 N N . SER A 1 196 ? -16.729 -2.115 -2.020 1.00 98.19 196 SER A N 1
ATOM 1545 C CA . SER A 1 196 ? -16.843 -0.906 -1.199 1.00 98.19 196 SER A CA 1
ATOM 1546 C C . SER A 1 196 ? -18.304 -0.593 -0.867 1.00 98.19 196 SER A C 1
ATOM 1548 O O . SER A 1 196 ? -18.608 -0.233 0.269 1.00 98.19 196 SER A O 1
ATOM 1550 N N . ALA A 1 197 ? -19.217 -0.770 -1.827 1.00 98.25 197 ALA A N 1
ATOM 1551 C CA . ALA A 1 197 ? -20.652 -0.619 -1.600 1.00 98.25 197 ALA A CA 1
ATOM 1552 C C . ALA A 1 197 ? -21.194 -1.672 -0.618 1.00 98.25 197 ALA A C 1
ATOM 1554 O O . ALA A 1 197 ? -21.899 -1.318 0.327 1.00 98.25 197 ALA A O 1
ATOM 1555 N N . GLU A 1 198 ? -20.804 -2.939 -0.783 1.00 98.12 198 GLU A N 1
ATOM 1556 C CA . GLU A 1 198 ? -21.159 -4.032 0.134 1.00 98.12 198 GLU A CA 1
ATOM 1557 C C . GLU A 1 198 ? -20.650 -3.770 1.558 1.00 98.12 198 GLU A C 1
ATOM 1559 O O . GLU A 1 198 ? -21.395 -3.925 2.525 1.00 98.12 198 GLU A O 1
ATOM 1564 N N . MET A 1 199 ? -19.405 -3.309 1.699 1.00 97.44 199 MET A N 1
ATOM 1565 C CA . MET A 1 199 ? -18.814 -2.971 2.994 1.00 97.44 199 MET A CA 1
ATOM 1566 C C . MET A 1 199 ? -19.567 -1.822 3.678 1.00 97.44 199 MET A C 1
ATOM 1568 O O . MET A 1 199 ? -19.878 -1.917 4.864 1.00 97.44 199 MET A O 1
ATOM 1572 N N . MET A 1 200 ? -19.917 -0.765 2.934 1.00 97.75 200 MET A N 1
ATOM 1573 C CA . MET A 1 200 ? -20.721 0.343 3.463 1.00 97.75 200 MET A CA 1
ATOM 1574 C C . MET A 1 200 ? -22.106 -0.120 3.921 1.00 97.75 200 MET A C 1
ATOM 1576 O O . MET A 1 200 ? -22.588 0.329 4.962 1.00 97.75 200 MET A O 1
ATOM 1580 N N . GLN A 1 201 ? -22.748 -1.017 3.171 1.00 97.94 201 GLN A N 1
ATOM 1581 C CA . GLN A 1 201 ? -24.046 -1.565 3.554 1.00 97.94 201 GLN A CA 1
ATOM 1582 C C . GLN A 1 201 ? -23.931 -2.426 4.816 1.00 97.94 201 GLN A C 1
ATOM 1584 O O . GLN A 1 201 ? -24.673 -2.222 5.774 1.00 97.94 201 GLN A O 1
ATOM 1589 N N . MET A 1 202 ? -22.936 -3.312 4.868 1.00 97.31 202 MET A N 1
ATOM 1590 C CA . MET A 1 202 ? -22.681 -4.165 6.027 1.00 97.31 202 MET A CA 1
ATOM 1591 C C . MET A 1 202 ? -22.392 -3.349 7.294 1.00 97.31 202 MET A C 1
ATOM 1593 O O . MET A 1 202 ? -22.874 -3.692 8.375 1.00 97.31 202 MET A O 1
ATOM 1597 N N . GLU A 1 203 ? -21.639 -2.253 7.176 1.00 98.19 203 GLU A N 1
ATOM 1598 C CA . GLU A 1 203 ? -21.362 -1.352 8.295 1.00 98.19 203 GLU A CA 1
ATOM 1599 C C . GLU A 1 203 ? -22.641 -0.666 8.800 1.00 98.19 203 GLU A C 1
ATOM 1601 O O . GLU A 1 203 ? -22.865 -0.602 10.012 1.00 98.19 203 GLU A O 1
ATOM 1606 N N . ARG A 1 204 ? -23.511 -0.197 7.893 1.00 98.06 204 ARG A N 1
ATOM 1607 C CA . ARG A 1 204 ? -24.818 0.380 8.253 1.00 98.06 204 ARG A CA 1
ATOM 1608 C C . ARG A 1 204 ? -25.699 -0.640 8.968 1.00 98.06 204 ARG A C 1
ATOM 1610 O O . ARG A 1 204 ? -26.223 -0.332 10.037 1.00 98.06 204 ARG A O 1
ATOM 1617 N N . ASP A 1 205 ? -25.800 -1.854 8.437 1.00 97.75 205 ASP A N 1
ATOM 1618 C CA . ASP A 1 205 ? -26.627 -2.922 9.009 1.00 97.75 205 ASP A CA 1
ATOM 1619 C C . ASP A 1 205 ? -26.095 -3.385 10.372 1.00 97.75 205 ASP A C 1
ATOM 1621 O O . ASP A 1 205 ? -26.860 -3.699 11.285 1.00 97.75 205 ASP A O 1
ATOM 1625 N N . SER A 1 206 ? -24.772 -3.429 10.539 1.00 97.56 206 SER A N 1
ATOM 1626 C CA . SER A 1 206 ? -24.134 -3.725 11.825 1.00 97.56 206 SER A CA 1
ATOM 1627 C C . SER A 1 206 ? -24.449 -2.646 12.865 1.00 97.56 206 SER A C 1
ATOM 1629 O O . SER A 1 206 ? -24.928 -2.961 13.955 1.00 97.56 206 SER A O 1
ATOM 1631 N N . LYS A 1 207 ? -24.283 -1.363 12.512 1.00 98.00 207 LYS A N 1
ATOM 1632 C CA . LYS A 1 207 ? -24.625 -0.235 13.395 1.00 98.00 207 LYS A CA 1
ATOM 1633 C C . LYS A 1 207 ? -26.104 -0.240 13.778 1.00 98.00 207 LYS A C 1
ATOM 1635 O O . LYS A 1 207 ? -26.423 -0.078 14.953 1.00 98.00 207 LYS A O 1
ATOM 1640 N N . ALA A 1 208 ? -26.998 -0.475 12.817 1.00 98.00 208 ALA A N 1
ATOM 1641 C CA . ALA A 1 208 ? -28.433 -0.567 13.070 1.00 98.00 208 ALA A CA 1
ATOM 1642 C C . ALA A 1 208 ? -28.772 -1.710 14.042 1.00 98.00 208 ALA A C 1
ATOM 1644 O O . ALA A 1 208 ? -29.514 -1.497 15.001 1.00 98.00 208 ALA A O 1
ATOM 1645 N N . ARG A 1 209 ? -28.168 -2.893 13.860 1.00 98.19 209 ARG A N 1
ATOM 1646 C CA . ARG A 1 209 ? -28.341 -4.036 14.773 1.00 98.19 209 ARG A CA 1
ATOM 1647 C C . ARG A 1 209 ? -27.849 -3.741 16.186 1.00 98.19 209 ARG A C 1
ATOM 1649 O O . ARG A 1 209 ? -28.545 -4.070 17.141 1.00 98.19 209 ARG A O 1
ATOM 1656 N N . ILE A 1 210 ? -26.690 -3.095 16.330 1.00 97.81 210 ILE A N 1
ATOM 1657 C CA . ILE A 1 210 ? -26.158 -2.706 17.645 1.00 97.81 210 ILE A CA 1
ATOM 1658 C C . ILE A 1 210 ? -27.121 -1.744 18.347 1.00 97.81 210 ILE A C 1
ATOM 1660 O O . ILE A 1 210 ? -27.456 -1.963 19.509 1.00 97.81 210 ILE A O 1
ATOM 1664 N N . LEU A 1 211 ? -27.613 -0.719 17.645 1.00 97.88 211 LEU A N 1
ATOM 1665 C CA . LEU A 1 211 ? -28.575 0.236 18.205 1.00 97.88 211 LEU A CA 1
ATOM 1666 C C . LEU A 1 211 ? -29.891 -0.442 18.609 1.00 97.88 211 LEU A C 1
ATOM 1668 O O . LEU A 1 211 ? -30.438 -0.151 19.673 1.00 97.88 211 LEU A O 1
ATOM 1672 N N . GLN A 1 212 ? -30.386 -1.373 17.791 1.00 98.06 212 GLN A N 1
ATOM 1673 C CA . GLN A 1 212 ? -31.584 -2.148 18.105 1.00 98.06 212 GLN A CA 1
ATOM 1674 C C . GLN A 1 212 ? -31.391 -3.000 19.366 1.00 98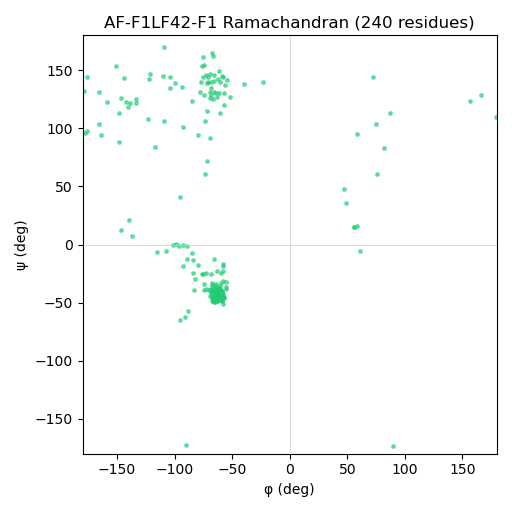.06 212 GLN A C 1
ATOM 1676 O O . GLN A 1 212 ? -32.233 -2.948 20.262 1.00 98.06 212 GLN A O 1
ATOM 1681 N N . LEU A 1 213 ? -30.275 -3.730 19.465 1.00 98.06 213 LEU A N 1
ATOM 1682 C CA . LEU A 1 213 ? -29.939 -4.531 20.644 1.00 98.06 213 LEU A CA 1
ATOM 1683 C C . LEU A 1 213 ? -29.798 -3.656 21.892 1.00 98.06 213 LEU A C 1
ATOM 1685 O O . LEU A 1 213 ? -30.360 -3.978 22.934 1.00 98.06 213 LEU A O 1
ATOM 1689 N N . GLN A 1 214 ? -29.115 -2.512 21.794 1.00 97.75 214 GLN A N 1
ATOM 1690 C CA . GLN A 1 214 ? -28.995 -1.564 22.904 1.00 97.75 214 GLN A CA 1
ATOM 1691 C C . GLN A 1 214 ? -30.362 -1.069 23.383 1.00 97.75 214 GLN A C 1
ATOM 1693 O O . GLN A 1 214 ? -30.611 -1.041 24.588 1.00 97.75 214 GLN A O 1
ATOM 1698 N N . LYS A 1 215 ? -31.271 -0.731 22.461 1.00 98.06 215 LYS A N 1
ATOM 1699 C CA . LYS A 1 215 ? -32.638 -0.317 22.802 1.00 98.06 215 LYS A CA 1
ATOM 1700 C C . LYS A 1 215 ? -33.415 -1.442 23.493 1.00 98.06 215 LYS A C 1
ATOM 1702 O O . LYS A 1 215 ? -34.069 -1.190 24.500 1.00 98.06 215 LYS A O 1
ATOM 1707 N N . GLN A 1 216 ? -33.319 -2.674 22.990 1.00 97.94 216 GLN A N 1
ATOM 1708 C CA . GLN A 1 216 ? -33.952 -3.845 23.607 1.00 97.94 216 GLN A CA 1
ATOM 1709 C C . GLN A 1 216 ? -33.415 -4.105 25.020 1.00 97.94 216 GLN A C 1
ATOM 1711 O O . GLN A 1 216 ? -34.197 -4.309 25.945 1.00 97.94 216 GLN A O 1
ATOM 1716 N N . HIS A 1 217 ? -32.096 -4.028 25.212 1.00 97.88 217 HIS A N 1
ATOM 1717 C CA . HIS A 1 217 ? -31.473 -4.165 26.528 1.00 97.88 217 HIS A CA 1
ATOM 1718 C C . HIS A 1 217 ? -31.911 -3.066 27.500 1.00 97.88 217 HIS A C 1
ATOM 1720 O O . HIS A 1 217 ? -32.195 -3.362 28.662 1.00 97.88 217 HIS A O 1
ATOM 1726 N N . GLN A 1 218 ? -31.993 -1.812 27.046 1.00 97.94 218 GLN A N 1
ATOM 1727 C CA . GLN A 1 218 ? -32.486 -0.702 27.865 1.00 97.94 218 GLN A CA 1
ATOM 1728 C C . GLN A 1 218 ? -33.938 -0.919 28.295 1.00 97.94 218 GLN A C 1
ATOM 1730 O O . GLN A 1 218 ? -34.260 -0.696 29.461 1.00 97.94 218 GLN A O 1
ATOM 1735 N N . GLU A 1 219 ? -34.797 -1.381 27.387 1.00 98.00 219 GLU A N 1
ATOM 1736 C CA . GLU A 1 219 ? -36.203 -1.639 27.698 1.00 98.00 219 GLU A CA 1
ATOM 1737 C C . GLU A 1 219 ? -36.360 -2.791 28.694 1.00 98.00 219 GLU A C 1
ATOM 1739 O O . GLU A 1 219 ? -37.000 -2.617 29.727 1.00 98.00 219 GLU A O 1
ATOM 1744 N N . LEU A 1 220 ? -35.670 -3.915 28.470 1.00 98.00 220 LEU A N 1
ATOM 1745 C CA . LEU A 1 220 ? -35.664 -5.037 29.412 1.00 98.00 220 LEU A CA 1
ATOM 1746 C C . LEU A 1 220 ? -35.170 -4.604 30.799 1.00 98.00 220 LEU A C 1
ATOM 1748 O O . LEU A 1 220 ? -35.757 -4.959 31.819 1.00 98.00 220 LEU A O 1
ATOM 1752 N N . THR A 1 221 ? -34.117 -3.786 30.838 1.00 97.88 221 THR A N 1
ATOM 1753 C CA . THR A 1 221 ? -33.582 -3.236 32.087 1.00 97.88 221 THR A CA 1
ATOM 1754 C C . THR A 1 221 ? -34.623 -2.373 32.797 1.00 97.88 221 THR A C 1
ATOM 1756 O O . THR A 1 221 ? -34.781 -2.492 34.010 1.00 97.88 221 THR A O 1
ATOM 1759 N N . ARG A 1 222 ? -35.365 -1.521 32.078 1.00 97.62 222 ARG A N 1
ATOM 1760 C CA . ARG A 1 222 ? -36.459 -0.725 32.664 1.00 97.62 222 ARG A CA 1
ATOM 1761 C C . ARG A 1 222 ? -37.562 -1.614 33.229 1.00 97.62 222 ARG A C 1
ATOM 1763 O O . ARG A 1 222 ? -37.977 -1.386 34.363 1.00 97.62 222 ARG A O 1
ATOM 1770 N N . THR A 1 223 ? -37.989 -2.636 32.488 1.00 97.75 223 THR A N 1
ATOM 1771 C CA . THR A 1 223 ? -39.014 -3.586 32.944 1.00 97.75 223 THR A CA 1
ATOM 1772 C C . THR A 1 223 ? -38.588 -4.294 34.227 1.00 97.75 223 THR A C 1
ATOM 1774 O O . THR A 1 223 ? -39.357 -4.332 35.185 1.00 97.75 223 THR A O 1
ATOM 1777 N N . LEU A 1 224 ? -37.350 -4.793 34.289 1.00 97.69 224 LEU A N 1
ATOM 1778 C CA . LEU A 1 224 ? -36.818 -5.455 35.483 1.00 97.69 224 LEU A CA 1
ATOM 1779 C C . LEU A 1 224 ? -36.761 -4.507 36.687 1.00 97.69 224 LEU A C 1
ATOM 1781 O O . LEU A 1 224 ? -37.172 -4.885 37.782 1.00 97.69 224 LEU A O 1
ATOM 1785 N N . HIS A 1 225 ? -36.316 -3.259 36.502 1.00 96.88 225 HIS A N 1
ATOM 1786 C CA . HIS A 1 225 ? -36.327 -2.268 37.583 1.00 96.88 225 HIS A CA 1
ATOM 1787 C C . HIS A 1 225 ? -37.744 -1.991 38.102 1.00 96.88 225 HIS A C 1
ATOM 1789 O O . HIS A 1 225 ? -37.934 -1.855 39.312 1.00 96.88 225 HIS A O 1
ATOM 1795 N N . GLU A 1 226 ? -38.744 -1.927 37.221 1.00 97.38 226 GLU A N 1
ATOM 1796 C CA . GLU A 1 226 ? -40.133 -1.699 37.627 1.00 97.38 226 GLU A CA 1
ATOM 1797 C C . GLU A 1 226 ? -40.732 -2.906 38.365 1.00 97.38 226 GLU A C 1
ATOM 1799 O O . GLU A 1 226 ? -41.403 -2.747 39.390 1.00 97.38 226 GLU A O 1
ATOM 1804 N N . GLN A 1 227 ? -40.410 -4.124 37.924 1.00 97.38 227 GLN A N 1
ATOM 1805 C CA . GLN A 1 227 ? -40.766 -5.351 38.640 1.00 97.38 227 GLN A CA 1
ATOM 1806 C C . GLN A 1 227 ? -40.128 -5.400 40.032 1.00 97.38 227 GLN A C 1
ATOM 1808 O O . GLN A 1 227 ? -40.833 -5.650 41.010 1.00 97.38 227 GLN A O 1
ATOM 1813 N N . ILE A 1 228 ? -38.833 -5.082 40.157 1.00 97.00 228 ILE A N 1
ATOM 1814 C CA . ILE A 1 228 ? -38.135 -5.018 41.453 1.00 97.00 228 ILE A CA 1
ATOM 1815 C C . ILE A 1 228 ? -38.823 -4.018 42.385 1.00 97.00 228 ILE A C 1
ATOM 1817 O O . ILE A 1 228 ? -39.056 -4.331 43.553 1.00 97.00 228 ILE A O 1
ATOM 1821 N N . ARG A 1 229 ? -39.190 -2.827 41.891 1.00 96.81 229 ARG A N 1
ATOM 1822 C CA . ARG A 1 229 ? -39.926 -1.828 42.687 1.00 96.81 229 ARG A CA 1
ATOM 1823 C C . ARG A 1 229 ? -41.285 -2.347 43.145 1.00 96.81 229 ARG A C 1
ATOM 1825 O O . ARG A 1 229 ? -41.647 -2.143 44.302 1.00 96.81 229 ARG A O 1
ATOM 1832 N N . THR A 1 230 ? -42.026 -3.007 42.260 1.00 96.31 230 THR A N 1
ATOM 1833 C CA . THR A 1 230 ? -43.362 -3.547 42.555 1.00 96.31 230 THR A CA 1
ATOM 1834 C C . THR A 1 230 ? -43.292 -4.655 43.600 1.00 96.31 230 THR A C 1
ATOM 1836 O O . THR A 1 230 ? -43.975 -4.579 44.622 1.00 96.31 230 THR A O 1
ATOM 1839 N N . LEU A 1 231 ? -42.394 -5.624 43.410 1.00 96.19 231 LEU A N 1
ATOM 1840 C CA . LEU A 1 231 ? -42.154 -6.704 44.367 1.00 96.19 231 LEU A CA 1
ATOM 1841 C C . LEU A 1 231 ? -41.666 -6.155 45.713 1.00 96.19 231 LEU A C 1
ATOM 1843 O O . LEU A 1 231 ? -42.169 -6.548 46.760 1.00 96.19 231 LEU A O 1
ATOM 1847 N N . SER A 1 232 ? -40.761 -5.172 45.707 1.00 95.38 232 SER A N 1
ATOM 1848 C CA . SER A 1 232 ? -40.286 -4.524 46.939 1.00 95.38 232 SER A CA 1
ATOM 1849 C C . SER A 1 232 ? -41.414 -3.842 47.720 1.00 95.38 232 SER A C 1
ATOM 1851 O O . SER A 1 232 ? -41.398 -3.846 48.951 1.00 95.38 232 SER A O 1
ATOM 1853 N N . LYS A 1 233 ? -42.400 -3.247 47.032 1.00 94.75 233 LYS A N 1
ATOM 1854 C CA . LYS A 1 233 ? -43.594 -2.673 47.675 1.00 94.75 233 LYS A CA 1
ATOM 1855 C C . LYS A 1 233 ? -44.470 -3.764 48.293 1.00 94.75 233 LYS A C 1
ATOM 1857 O O . LYS A 1 233 ? -44.876 -3.608 49.441 1.00 94.75 233 LYS A O 1
ATOM 1862 N N . GLN A 1 234 ? -44.716 -4.858 47.570 1.00 94.69 234 GLN A N 1
ATOM 1863 C CA . GLN A 1 234 ? -45.504 -5.994 48.065 1.00 94.69 234 GLN A CA 1
ATOM 1864 C C . GLN A 1 234 ? -44.860 -6.633 49.304 1.00 94.69 234 GLN A C 1
ATOM 1866 O O . GLN A 1 234 ? -45.536 -6.826 50.310 1.00 94.69 234 GLN A O 1
ATOM 1871 N N . VAL A 1 235 ? -43.542 -6.864 49.285 1.00 94.12 235 VAL A N 1
ATOM 1872 C CA . VAL A 1 235 ? -42.795 -7.392 50.441 1.00 94.12 235 VAL A CA 1
ATOM 1873 C C . VAL A 1 235 ? -42.964 -6.493 51.668 1.00 94.12 235 VAL A C 1
ATOM 1875 O O . VAL A 1 235 ? -43.274 -6.986 52.749 1.00 94.12 235 VAL A O 1
ATOM 1878 N N . ARG A 1 236 ? -42.837 -5.167 51.513 1.00 91.88 236 ARG A N 1
ATOM 1879 C CA . ARG A 1 236 ? -43.041 -4.217 52.623 1.00 91.88 236 ARG A CA 1
ATOM 1880 C C . ARG A 1 236 ? -44.472 -4.216 53.160 1.00 91.88 236 ARG A C 1
ATOM 1882 O O . ARG A 1 236 ? -44.660 -3.957 54.342 1.00 91.88 236 ARG A O 1
ATOM 1889 N N . GLN A 1 237 ? -45.473 -4.431 52.308 1.00 91.31 237 GLN A N 1
ATOM 1890 C CA . GLN A 1 237 ? -46.870 -4.526 52.741 1.00 91.31 237 GLN A CA 1
ATOM 1891 C C . GLN A 1 237 ? -47.109 -5.800 53.554 1.00 91.31 237 GLN A C 1
ATOM 1893 O O . GLN A 1 237 ? -47.702 -5.719 54.624 1.00 91.31 237 GLN A O 1
ATOM 1898 N N . LEU A 1 238 ? -46.582 -6.940 53.099 1.00 89.81 238 LEU A N 1
ATOM 1899 C CA . LEU A 1 238 ? -46.666 -8.211 53.824 1.00 89.81 238 LEU A CA 1
ATOM 1900 C C . LEU A 1 238 ? -45.951 -8.143 55.182 1.00 89.81 238 LEU A C 1
ATOM 1902 O O . LEU A 1 238 ? -46.508 -8.576 56.181 1.00 89.81 238 LEU A O 1
ATOM 1906 N N . GLN A 1 239 ? -44.774 -7.512 55.245 1.00 87.94 239 GLN A N 1
ATOM 1907 C CA . GLN A 1 239 ? -44.029 -7.302 56.496 1.00 87.94 239 GLN A CA 1
ATOM 1908 C C . GLN A 1 239 ? -44.754 -6.424 57.526 1.00 87.94 239 GLN A C 1
ATOM 1910 O O . GLN A 1 239 ? -44.426 -6.493 58.701 1.00 87.94 239 GLN A O 1
ATOM 1915 N N . LYS A 1 240 ? -45.691 -5.568 57.100 1.00 79.38 240 LYS A N 1
ATOM 1916 C CA . LYS A 1 240 ? -46.495 -4.724 58.001 1.00 79.38 240 LYS A CA 1
ATOM 1917 C C . LYS A 1 240 ? -47.789 -5.395 58.472 1.00 79.38 240 LYS A C 1
ATOM 1919 O O . LYS A 1 240 ? -48.455 -4.839 59.337 1.00 79.38 240 LYS A O 1
ATOM 1924 N N . GLY A 1 241 ? -48.178 -6.510 57.852 1.00 65.75 241 GLY A N 1
ATOM 1925 C CA . GLY A 1 241 ? -49.390 -7.268 58.180 1.00 65.75 241 GLY A CA 1
ATOM 1926 C C . GLY A 1 241 ? -49.138 -8.524 59.021 1.00 65.75 241 GLY A C 1
ATOM 1927 O O . GLY A 1 241 ? -50.094 -9.232 59.325 1.00 65.75 241 GLY A O 1
ATOM 1928 N N . SER A 1 242 ? -47.878 -8.813 59.356 1.00 50.41 242 SER A N 1
ATOM 1929 C CA . SER A 1 242 ? -47.426 -9.814 60.337 1.00 50.41 242 SER A CA 1
ATOM 1930 C C . SER A 1 242 ? -46.920 -9.114 61.590 1.00 50.41 242 SER A C 1
ATOM 1932 O O . SER A 1 242 ? -47.055 -9.716 62.673 1.00 50.41 242 SER A O 1
#

Solvent-accessible surface area (backbone atoms only — not comparable to full-atom values): 14665 Å² total; per-residue (Å²): 132,76,44,42,17,56,34,78,58,47,79,41,82,92,72,80,93,70,63,74,76,72,42,69,44,71,72,57,52,52,46,32,66,72,60,72,46,83,48,42,58,9,78,41,77,64,34,47,33,12,62,50,94,51,22,21,68,67,58,52,52,42,32,75,75,40,37,77,56,38,60,10,66,80,80,57,41,48,38,10,57,58,87,50,89,86,58,73,88,54,83,47,52,19,69,67,56,48,53,50,51,53,61,58,48,72,76,75,59,86,87,82,83,89,89,80,88,82,88,78,90,82,82,84,91,77,94,78,91,80,84,92,79,88,79,89,83,85,88,84,77,91,77,90,86,80,95,78,66,76,67,58,60,56,51,53,51,52,51,52,50,52,53,52,49,52,52,51,52,51,50,53,53,50,49,52,54,47,53,52,49,52,54,51,49,53,55,49,52,52,51,52,52,51,52,50,52,52,50,53,50,51,52,51,54,49,53,50,50,52,53,51,51,51,51,52,52,52,51,52,51,51,53,52,54,53,49,52,52,52,52,54,50,52,52,55,52,54,66,72,75,111

InterPro domains:
  IPR032017 FAM76 protein [PF16046] (2-152)
  IPR032017 FAM76 protein [PF16046] (153-241)
  IPR032017 FAM76 protein [PTHR46176] (2-157)

Sequence (242 aa):
MMKKCCYCRSELPETKPGTAAEVQCDKCKKNEAKYKRKPTVCMYCQLPAAFLDNKCVWCCYSERKNGPPVACAQCKLKAAFPKDPSQRDKPLLCRMCLMAHKATSKGLAKEAQSSQKQSVIVKQATHRKRKHDDANEHRHKFSKSSLATDVGAEHAQSEHLLVVQQYKDEIHELQKKCAEKERLILERDKKIASLSAEMMQMERDSKARILQLQKQHQELTRTLHEQIRTLSKQVRQLQKGS

Mean predicted aligned error: 19.71 Å

Organism: Ascaris suum (NCBI:txid6253)

pLDDT: mean 79.86, std 22.82, range [29.2, 98.31]

Secondary structure (DSSP, 8-state):
--EE-TTT--EE---S---TTT---HHHHHHHHHHTS--B--TTT--S-EEETTEEHHHHHHHHHH-S-EE-TTT--EEE--S-TT-TTS----HHHHHHHHHHHTTT-S----S------------------------PPP-------HHHHHHHHHHHHHHHHHHHHHHHHHHHHHHHHHHHHHHHHHHHHHHHHHHHHHHHHHHHHHHHHHHHHHHHHHHHHHHHHHHHHHHHHHHH--